Protein AF-A0A223E734-F1 (afdb_monomer)

Nearest PDB structures (foldseek):
  8ji2-assembly1_B  TM=2.714E-01  e=5.093E-01  Aetokthonos hydrillicola Thurmond2011
  7avo-assembly1_A  TM=2.644E-01  e=1.056E+00  Candidatus Actinomarina minuta
  3l39-assembly1_A  TM=2.113E-01  e=4.143E+00  Bacteroides thetaiotaomicron VPI-5482
  5cwp-assembly1_A  TM=2.329E-01  e=7.158E+00  synthetic construct

Organism: NCBI:txid33936

Radius of gyration: 20.5 Å; Cα contacts (8 Å, |Δi|>4): 208; chains: 1; bounding box: 62×26×68 Å

Secondary structure (DSSP, 8-state):
------HHHHHHHHHHHHHHHHHHHHHHHHHHHS-HHHHHHHHHHHHHHHHHHHHHHHHHHHHHTTGGGGHHHHHHHHHHHHHHHHHHHHHHHHT-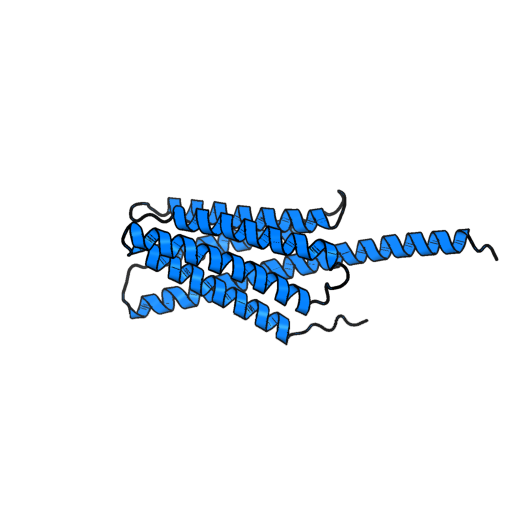-TT--THHHHHHHHHHHHHHHHHHHHHHHTT-SS----HHHHHHHHHHHHHHHHHHHHHHH----HHHHHHHHHHHHHHHHHHHHHHHHHHHHHHHHHHHHHHHHHHHHHHHHHHHH---

InterPro domains:
  IPR005330 MHYT domain [PF03707] (51-95)
  IPR005330 MHYT domain [PS50924] (5-194)

Solvent-accessible surface area (backbone atoms only — not comparable to full-atom values): 11303 Å² total; per-residue (Å²): 129,82,79,76,68,34,62,70,35,41,52,49,17,42,51,36,29,24,52,26,30,35,50,45,51,49,33,54,54,50,40,64,74,46,53,81,72,55,24,53,52,35,40,53,54,34,14,54,47,39,9,53,24,53,31,51,21,52,54,37,34,45,66,15,66,67,60,62,91,54,56,78,66,47,56,60,48,45,52,50,43,22,54,46,35,27,54,31,40,39,52,41,47,68,63,61,57,90,83,71,62,72,67,49,50,54,50,35,27,51,48,43,30,51,42,53,42,52,51,52,52,52,56,57,54,73,73,49,82,94,77,76,86,58,57,69,53,55,50,44,40,53,51,42,26,54,51,52,30,50,46,54,50,58,59,70,70,62,87,62,62,77,79,48,47,56,55,65,33,52,56,51,9,48,54,48,7,51,42,55,43,53,40,50,53,52,43,50,54,52,49,49,55,53,50,52,51,52,51,53,52,53,51,51,53,52,51,54,51,51,56,69,74,54,74,126

Sequence (216 aa):
MEALFNWELVISSVVMAIIASFFSVHMIQNIQVSTEKDKWLYIMFGTIWVGLGIWTMQFIGMLGDDLYLIATYYTVYTLLSFLLGIIASFAAFSMKDKQKKVSNAAAISIVVGLSIFVIYYISIKSLKGNEYDGFYSVLSNLIAFVLAGAVIAFFHHNKRSQKLQMKAIIIPSIVLGLCIFIVQYTVMNEIKKAGLFIYEQIYSISTLLANQLLPL

Foldseek 3Di:
DPQQQQVVLLVVLLVLLLVLLLLLLVLLVCLQVDDPVVNVVSLQVNLLSNLVSQLSSLVSNCVRRPVCPVVPLVVVLSVVLSVLSSVLSSVLSVLRDNDDDLVSLLVNLVSNLVSVQVSLVVLLVSLDPDDDPCPQLNVLSVVLSVLSSVLSVVLVVDDDDPVVVVVNSNVSSSSNSVSSSVSSVSSVVSSVVSNVVVVVVVVVVVVVVVCVVDDD

Structure (mmCIF, N/CA/C/O backbone):
data_AF-A0A223E734-F1
#
_entry.id   AF-A0A223E734-F1
#
loop_
_atom_site.group_PDB
_atom_site.id
_atom_site.type_symbol
_atom_site.label_atom_id
_atom_site.label_alt_id
_atom_site.label_comp_id
_atom_site.label_asym_id
_atom_site.label_entity_id
_atom_site.label_seq_id
_atom_site.pdbx_PDB_ins_code
_atom_site.Cartn_x
_atom_site.Cartn_y
_atom_site.Cartn_z
_atom_site.occupancy
_atom_site.B_iso_or_equiv
_atom_site.auth_seq_id
_atom_site.auth_comp_id
_atom_site.auth_asym_id
_atom_site.auth_atom_id
_atom_site.pdbx_PDB_model_num
ATOM 1 N N . MET A 1 1 ? 8.198 -2.904 -31.363 1.00 37.22 1 MET A N 1
ATOM 2 C CA . MET A 1 1 ? 7.507 -3.983 -30.631 1.00 37.22 1 MET A CA 1
ATOM 3 C C . MET A 1 1 ? 6.473 -3.302 -29.763 1.00 37.22 1 MET A C 1
ATOM 5 O O . MET A 1 1 ? 6.861 -2.514 -28.909 1.00 37.22 1 MET A O 1
ATOM 9 N N . GLU A 1 2 ? 5.190 -3.475 -30.065 1.00 36.66 2 GLU A N 1
ATOM 10 C CA . GLU A 1 2 ? 4.118 -2.990 -29.192 1.00 36.66 2 GLU A CA 1
ATOM 11 C C . GLU A 1 2 ? 4.257 -3.725 -27.856 1.00 36.66 2 GLU A C 1
ATOM 13 O O . GLU A 1 2 ? 4.294 -4.953 -27.841 1.00 36.66 2 GLU A O 1
ATOM 18 N N . ALA A 1 3 ? 4.427 -2.997 -26.751 1.00 51.78 3 ALA A N 1
ATOM 19 C CA . ALA A 1 3 ? 4.305 -3.597 -25.429 1.00 51.78 3 ALA A CA 1
ATOM 20 C C . ALA A 1 3 ? 2.861 -4.102 -25.320 1.00 51.78 3 ALA A C 1
ATOM 22 O O . ALA A 1 3 ? 1.934 -3.287 -25.329 1.00 51.78 3 ALA A O 1
ATOM 23 N N . LEU A 1 4 ? 2.660 -5.421 -25.317 1.00 55.69 4 LEU A N 1
ATOM 24 C CA . LEU A 1 4 ? 1.330 -6.021 -25.307 1.00 55.69 4 LEU A CA 1
ATOM 25 C C . LEU A 1 4 ? 0.785 -5.912 -23.886 1.00 55.69 4 LEU A C 1
ATOM 27 O O . LEU A 1 4 ? 0.908 -6.817 -23.072 1.00 55.69 4 LEU A O 1
ATOM 31 N N . PHE A 1 5 ? 0.202 -4.753 -23.589 1.00 66.62 5 PHE A N 1
ATOM 32 C CA . PHE A 1 5 ? -0.416 -4.452 -22.308 1.00 66.62 5 PHE A CA 1
ATOM 33 C C . PHE A 1 5 ? -1.465 -5.518 -21.975 1.00 66.62 5 PHE A C 1
ATOM 35 O O . PHE A 1 5 ? -2.517 -5.597 -22.619 1.00 66.62 5 PHE A O 1
ATOM 42 N N . ASN A 1 6 ? -1.179 -6.360 -20.982 1.00 81.50 6 ASN A N 1
ATOM 43 C CA . ASN A 1 6 ? -2.082 -7.440 -20.619 1.00 81.50 6 ASN A CA 1
ATOM 44 C C . ASN A 1 6 ? -3.103 -6.929 -19.598 1.00 81.50 6 ASN A C 1
ATOM 46 O O . ASN A 1 6 ? -2.889 -6.966 -18.382 1.00 81.50 6 ASN A O 1
ATOM 50 N N . TRP A 1 7 ? -4.234 -6.446 -20.115 1.00 82.19 7 TRP A N 1
ATOM 51 C CA . TRP A 1 7 ? -5.330 -5.906 -19.310 1.00 82.19 7 TRP A CA 1
ATOM 52 C C . TRP A 1 7 ? -5.842 -6.884 -18.245 1.00 82.19 7 TRP A C 1
ATOM 54 O O . TRP A 1 7 ? -6.254 -6.437 -17.176 1.00 82.19 7 TRP A O 1
ATOM 64 N N . GLU A 1 8 ? -5.774 -8.198 -18.476 1.00 87.56 8 GLU A N 1
ATOM 65 C CA . GLU A 1 8 ? -6.216 -9.205 -17.503 1.00 87.56 8 GLU A CA 1
ATOM 66 C C . GLU A 1 8 ? -5.347 -9.191 -16.238 1.00 87.56 8 GLU A C 1
ATOM 68 O O . GLU A 1 8 ? -5.861 -9.224 -15.114 1.00 87.56 8 GLU A O 1
ATOM 73 N N . LEU A 1 9 ? -4.028 -9.067 -16.404 1.00 85.62 9 LEU A N 1
ATOM 74 C CA . LEU A 1 9 ? -3.081 -8.974 -15.291 1.00 85.62 9 LEU A CA 1
ATOM 75 C C . LEU A 1 9 ? -3.212 -7.636 -14.558 1.00 85.62 9 LEU A C 1
ATOM 77 O O . LEU A 1 9 ? -3.203 -7.595 -13.327 1.00 85.62 9 LEU A O 1
ATOM 81 N N . VAL A 1 10 ? -3.419 -6.545 -15.294 1.00 86.19 10 VAL A N 1
ATOM 82 C CA . VAL A 1 10 ? -3.615 -5.213 -14.705 1.00 86.19 10 VAL A CA 1
ATOM 83 C C . VAL A 1 10 ? -4.882 -5.171 -13.853 1.00 86.19 10 VAL A C 1
ATOM 85 O O . VAL A 1 10 ? -4.839 -4.733 -12.702 1.00 86.19 10 VAL A O 1
ATOM 88 N N . ILE A 1 11 ? -5.997 -5.699 -14.363 1.00 88.75 11 ILE A N 1
ATOM 89 C CA . ILE A 1 11 ? -7.249 -5.802 -13.603 1.00 88.75 11 ILE A CA 1
ATOM 90 C C . ILE A 1 11 ? -7.053 -6.699 -12.374 1.00 88.75 11 ILE A C 1
ATOM 92 O O . ILE A 1 11 ? -7.493 -6.344 -11.280 1.00 88.75 11 ILE A O 1
ATOM 96 N N . SER A 1 12 ? -6.337 -7.816 -12.515 1.00 88.31 12 SER A N 1
ATOM 97 C CA . SER A 1 12 ? -6.026 -8.710 -11.392 1.00 88.31 12 SER A CA 1
ATOM 98 C C . SER A 1 12 ? -5.217 -8.003 -10.297 1.00 88.31 12 SER A C 1
ATOM 100 O O . SER A 1 12 ? -5.515 -8.156 -9.112 1.00 88.31 12 SER A O 1
ATOM 102 N N . SER A 1 13 ? -4.248 -7.162 -10.670 1.00 88.75 13 SER A N 1
ATOM 103 C CA . SER A 1 13 ? -3.478 -6.332 -9.733 1.00 88.75 13 SER A CA 1
ATOM 104 C C . SER A 1 13 ? -4.376 -5.345 -8.970 1.00 88.75 13 SER A C 1
ATOM 106 O O . SER A 1 13 ? -4.296 -5.263 -7.742 1.00 88.75 13 SER A O 1
ATOM 108 N N . VAL A 1 14 ? -5.305 -4.668 -9.660 1.00 89.75 14 VAL A N 1
ATOM 109 C CA . VAL A 1 14 ? -6.295 -3.772 -9.027 1.00 89.75 14 VAL A CA 1
ATOM 110 C C . VAL A 1 14 ? -7.164 -4.531 -8.025 1.00 89.75 14 VAL A C 1
ATOM 112 O O . VAL A 1 14 ? -7.356 -4.079 -6.895 1.00 89.75 14 VAL A O 1
ATOM 115 N N . VAL A 1 15 ? -7.672 -5.703 -8.413 1.00 92.19 15 VAL A N 1
ATOM 116 C CA . VAL A 1 15 ? -8.502 -6.543 -7.541 1.00 92.19 15 VAL A CA 1
ATOM 117 C C . VAL A 1 15 ? -7.726 -6.945 -6.286 1.00 92.19 15 VAL A C 1
ATOM 119 O O . VAL A 1 15 ? -8.245 -6.807 -5.177 1.00 92.19 15 VAL A O 1
ATOM 122 N N . MET A 1 16 ? -6.463 -7.351 -6.429 1.00 91.56 16 MET A N 1
ATOM 123 C CA . MET A 1 16 ? -5.608 -7.686 -5.289 1.00 91.56 16 MET A CA 1
ATOM 124 C C . MET A 1 16 ? -5.353 -6.484 -4.369 1.00 91.56 16 MET A C 1
ATOM 126 O O . MET A 1 16 ? -5.414 -6.641 -3.147 1.00 91.56 16 MET A O 1
ATOM 130 N N . ALA A 1 17 ? -5.152 -5.280 -4.917 1.00 88.88 17 ALA A N 1
ATOM 131 C CA . ALA A 1 17 ? -5.008 -4.056 -4.122 1.00 88.88 17 ALA A CA 1
ATOM 132 C C . ALA A 1 17 ? -6.267 -3.756 -3.290 1.00 88.88 17 ALA A C 1
ATOM 134 O O . ALA A 1 17 ? -6.178 -3.389 -2.112 1.00 88.88 17 ALA A O 1
ATOM 135 N N . ILE A 1 18 ? -7.450 -3.938 -3.884 1.00 90.25 18 ILE A N 1
ATOM 136 C CA . ILE A 1 18 ? -8.737 -3.740 -3.205 1.00 90.25 18 ILE A CA 1
ATOM 137 C C . ILE A 1 18 ? -8.934 -4.794 -2.111 1.00 90.25 18 ILE A C 1
ATOM 139 O O . ILE A 1 18 ? -9.322 -4.439 -0.998 1.00 90.25 18 ILE A O 1
ATOM 143 N N . ILE A 1 19 ? -8.620 -6.067 -2.378 1.00 91.00 19 ILE A N 1
ATOM 144 C CA . ILE A 1 19 ? -8.709 -7.149 -1.384 1.00 91.00 19 ILE A CA 1
ATOM 145 C C . ILE A 1 19 ? -7.768 -6.871 -0.206 1.00 91.00 19 ILE A C 1
ATOM 147 O O . ILE A 1 19 ? -8.193 -6.918 0.949 1.00 91.00 19 ILE A O 1
ATOM 151 N N . ALA A 1 20 ? -6.509 -6.518 -0.465 1.00 88.62 20 ALA A N 1
ATOM 152 C CA . ALA A 1 20 ? -5.549 -6.178 0.586 1.00 88.62 20 ALA A CA 1
ATOM 153 C C . ALA A 1 20 ? -6.041 -4.996 1.442 1.00 88.62 20 ALA A C 1
ATOM 155 O O . ALA A 1 20 ? -5.996 -5.040 2.676 1.00 88.62 20 ALA A O 1
ATOM 156 N N . SER A 1 21 ? -6.594 -3.969 0.791 1.00 86.69 21 SER A N 1
ATOM 157 C CA . SER A 1 21 ? -7.177 -2.799 1.454 1.00 86.69 21 SER A CA 1
ATOM 158 C C . SER A 1 21 ? -8.437 -3.144 2.253 1.00 86.69 21 SER A C 1
ATOM 160 O O . SER A 1 21 ? -8.678 -2.563 3.311 1.00 86.69 21 SER A O 1
ATOM 162 N N . PHE A 1 22 ? -9.245 -4.097 1.783 1.00 88.00 22 PHE A N 1
ATOM 163 C CA . PHE A 1 22 ? -10.420 -4.617 2.489 1.00 88.00 22 PHE A CA 1
ATOM 164 C C . PHE A 1 22 ? -10.030 -5.273 3.801 1.00 88.00 22 PHE A C 1
ATOM 166 O O . PHE A 1 22 ? -10.515 -4.879 4.863 1.00 88.00 22 PHE A O 1
ATOM 173 N N . PHE A 1 23 ? -9.088 -6.210 3.743 1.00 86.56 23 PHE A N 1
ATOM 174 C CA . PHE A 1 23 ? -8.599 -6.880 4.936 1.00 86.56 23 PHE A CA 1
ATOM 175 C C . PHE A 1 23 ? -7.923 -5.909 5.904 1.00 86.56 23 PHE A C 1
ATOM 177 O O . PHE A 1 23 ? -8.190 -5.984 7.097 1.00 86.56 23 PHE A O 1
ATOM 184 N N . SER A 1 24 ? -7.135 -4.944 5.420 1.00 83.31 24 SER A N 1
ATOM 185 C CA . SER A 1 24 ? -6.515 -3.926 6.281 1.00 83.31 24 SER A CA 1
ATOM 186 C C . SER A 1 24 ? -7.551 -3.137 7.091 1.00 83.31 24 SER A C 1
ATOM 188 O O . SER A 1 24 ? -7.463 -3.046 8.320 1.00 83.31 24 SER A O 1
ATOM 190 N N . VAL A 1 25 ? -8.590 -2.620 6.423 1.00 79.06 25 VAL A N 1
ATOM 191 C CA . VAL A 1 25 ? -9.668 -1.864 7.079 1.00 79.06 25 VAL A CA 1
ATOM 192 C C . VAL A 1 25 ? -10.476 -2.759 8.023 1.00 79.06 25 VAL A C 1
ATOM 194 O O . VAL A 1 25 ? -10.819 -2.331 9.126 1.00 79.06 25 VAL A O 1
ATOM 197 N N . HIS A 1 26 ? -10.734 -4.009 7.635 1.00 83.62 26 HIS A N 1
ATOM 198 C CA . HIS A 1 26 ? -11.440 -4.977 8.471 1.00 83.62 26 HIS A CA 1
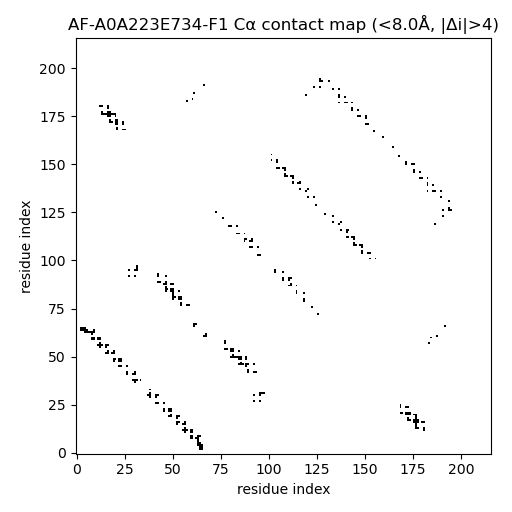ATOM 199 C C . HIS A 1 26 ? -10.658 -5.325 9.752 1.00 83.62 26 HIS A C 1
ATOM 201 O O . HIS A 1 26 ? -11.207 -5.259 10.853 1.00 83.62 26 HIS A O 1
ATOM 207 N N . MET A 1 27 ? -9.355 -5.606 9.643 1.00 83.12 27 MET A N 1
ATOM 208 C CA . MET A 1 27 ? -8.483 -5.903 10.789 1.00 83.12 27 MET A CA 1
ATOM 209 C C . MET A 1 27 ? -8.401 -4.718 11.747 1.00 83.12 27 MET A C 1
ATOM 211 O O . MET A 1 27 ? -8.525 -4.882 12.957 1.00 83.12 27 MET A O 1
ATOM 215 N N . ILE A 1 28 ? -8.297 -3.504 11.206 1.00 77.81 28 ILE A N 1
ATOM 216 C CA . ILE A 1 28 ? -8.340 -2.256 11.971 1.00 77.81 28 ILE A CA 1
ATOM 217 C C . ILE A 1 28 ? -9.590 -2.146 12.852 1.00 77.81 28 ILE A C 1
ATOM 219 O O . ILE A 1 28 ? -9.487 -1.693 13.993 1.00 77.81 28 ILE A O 1
ATOM 223 N N . GLN A 1 29 ? -10.765 -2.503 12.328 1.00 76.38 29 GLN A N 1
ATOM 224 C CA . GLN A 1 29 ? -12.014 -2.425 13.085 1.00 76.38 29 GLN A CA 1
ATOM 225 C C . GLN A 1 29 ? -12.046 -3.480 14.190 1.00 76.38 29 GLN A C 1
ATOM 227 O O . GLN A 1 29 ? -12.400 -3.164 15.326 1.00 76.38 29 GLN A O 1
ATOM 232 N N . ASN A 1 30 ? -11.591 -4.699 13.891 1.00 79.25 30 ASN A N 1
ATOM 233 C CA . ASN A 1 30 ? -11.514 -5.778 14.873 1.00 79.25 30 ASN A CA 1
ATOM 234 C C . ASN A 1 30 ? -10.523 -5.455 16.004 1.00 79.25 30 ASN A C 1
ATOM 236 O O . ASN A 1 30 ? -10.853 -5.656 17.171 1.00 79.25 30 ASN A O 1
ATOM 240 N N . ILE A 1 31 ? -9.368 -4.849 15.702 1.00 78.56 31 ILE A N 1
ATOM 241 C CA . ILE A 1 31 ? -8.386 -4.372 16.698 1.00 78.56 31 ILE A CA 1
ATOM 242 C C . ILE A 1 31 ? -9.029 -3.407 17.708 1.00 78.56 31 ILE A C 1
ATOM 244 O O . ILE A 1 31 ? -8.711 -3.450 18.896 1.00 78.56 31 ILE A O 1
ATOM 248 N N . GLN A 1 32 ? -9.959 -2.551 17.269 1.00 73.94 32 GLN A N 1
ATOM 249 C CA . GLN A 1 32 ? -10.601 -1.552 18.132 1.00 73.94 32 GLN A CA 1
ATOM 250 C C . GLN A 1 32 ? -11.620 -2.142 19.114 1.00 73.94 32 GLN A C 1
ATOM 252 O O . GLN A 1 32 ? -11.841 -1.553 20.173 1.00 73.94 32 GLN A O 1
ATOM 257 N N . VAL A 1 33 ? -12.245 -3.274 18.784 1.00 76.31 33 VAL A N 1
ATOM 258 C CA . VAL A 1 33 ? -13.306 -3.893 19.603 1.00 76.31 33 VAL A CA 1
ATOM 259 C C . VAL A 1 33 ? -12.837 -5.121 20.389 1.00 76.31 33 VAL A C 1
ATOM 261 O O . VAL A 1 33 ? -13.529 -5.554 21.305 1.00 76.31 33 VAL A O 1
ATOM 264 N N . SER A 1 34 ? -11.648 -5.642 20.087 1.00 78.88 34 SER A N 1
ATOM 265 C CA . SER A 1 34 ? -11.115 -6.888 20.655 1.00 78.88 34 SER A CA 1
ATOM 266 C C . SER A 1 34 ? -10.509 -6.747 22.055 1.00 78.88 34 SER A C 1
ATOM 268 O O . SER A 1 34 ? -10.220 -5.640 22.526 1.00 78.88 34 SER A O 1
ATOM 270 N N . THR A 1 35 ? -10.322 -7.881 22.736 1.00 81.56 35 THR A N 1
ATOM 271 C CA . THR A 1 35 ? -9.539 -7.975 23.981 1.00 81.56 35 THR A CA 1
ATOM 272 C C . THR A 1 35 ? -8.036 -7.859 23.690 1.00 81.56 35 THR A C 1
ATOM 274 O O . THR A 1 35 ? -7.621 -8.040 22.549 1.00 81.56 35 THR A O 1
ATOM 277 N N . GLU A 1 36 ? -7.199 -7.577 24.696 1.00 77.25 36 GLU A N 1
ATOM 278 C CA . GLU A 1 36 ? -5.742 -7.421 24.498 1.00 77.25 36 GLU A CA 1
ATOM 279 C C . GLU A 1 36 ? -5.070 -8.662 23.881 1.00 77.25 36 GLU A C 1
ATOM 281 O O . GLU A 1 36 ? -4.148 -8.529 23.080 1.00 77.25 36 GLU A O 1
ATOM 286 N N . LYS A 1 37 ? -5.547 -9.874 24.202 1.00 80.06 37 LYS A N 1
ATOM 287 C CA . LYS A 1 37 ? -5.009 -11.120 23.627 1.00 80.06 37 LYS A CA 1
ATOM 288 C C . LYS A 1 37 ? -5.399 -11.280 22.158 1.00 80.06 37 LYS A C 1
ATOM 290 O O . LYS A 1 37 ? -4.544 -11.553 21.321 1.00 80.06 37 LYS A O 1
ATOM 295 N N . ASP A 1 38 ? -6.668 -11.044 21.838 1.00 83.31 38 ASP A N 1
ATOM 296 C CA . ASP A 1 38 ? -7.172 -11.162 20.465 1.00 83.31 38 ASP A CA 1
ATOM 297 C C . ASP A 1 38 ? -6.614 -10.049 19.565 1.00 83.31 38 ASP A C 1
ATOM 299 O O . ASP A 1 38 ? -6.362 -10.261 18.381 1.00 83.31 38 ASP A O 1
ATOM 303 N N . LYS A 1 39 ? -6.348 -8.866 20.136 1.00 82.38 39 LYS A N 1
ATOM 304 C CA . LYS A 1 39 ? -5.731 -7.725 19.449 1.00 82.38 39 LYS A CA 1
ATOM 305 C C . LYS A 1 39 ? -4.401 -8.111 18.805 1.00 82.38 39 LYS A C 1
ATOM 307 O O . LYS A 1 39 ? -4.178 -7.777 17.643 1.00 82.38 39 LYS A O 1
ATOM 312 N N . TRP A 1 40 ? -3.549 -8.846 19.519 1.00 85.56 40 TRP A N 1
ATOM 313 C CA . TRP A 1 40 ? -2.271 -9.317 18.981 1.00 85.56 40 TRP A CA 1
ATOM 314 C C . TRP A 1 40 ? -2.444 -10.261 17.792 1.00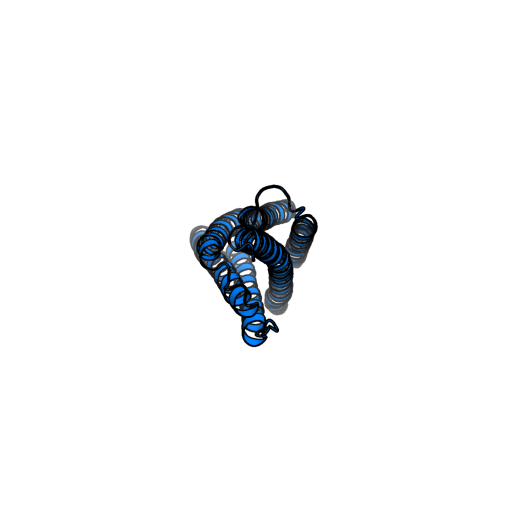 85.56 40 TRP A C 1
ATOM 316 O O . TRP A 1 40 ? -1.721 -10.121 16.807 1.00 85.56 40 TRP A O 1
ATOM 326 N N . LEU A 1 41 ? -3.439 -11.153 17.828 1.00 88.38 41 LEU A N 1
ATOM 327 C CA . LEU A 1 41 ? -3.749 -12.026 16.693 1.00 88.38 41 LEU A CA 1
ATOM 328 C C . LEU A 1 41 ? -4.158 -11.205 15.465 1.00 88.38 41 LEU A C 1
ATOM 330 O O . LEU A 1 41 ? -3.601 -11.405 14.387 1.00 88.38 41 LEU A O 1
ATOM 334 N N . TYR A 1 42 ? -5.059 -10.231 15.621 1.00 85.81 42 TYR A N 1
ATOM 335 C CA . TYR A 1 42 ? -5.467 -9.364 14.511 1.00 85.81 42 TYR A CA 1
ATOM 336 C C . TYR A 1 42 ? -4.318 -8.513 13.959 1.00 85.81 42 TYR A C 1
ATOM 338 O O . TYR A 1 42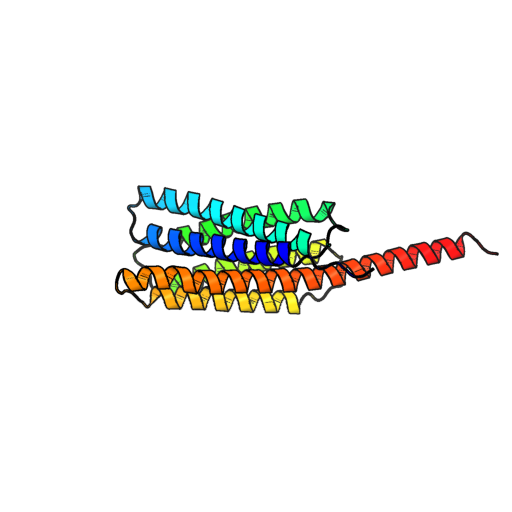 ? -4.228 -8.332 12.745 1.00 85.81 42 TYR A O 1
ATOM 346 N N . ILE A 1 43 ? -3.418 -8.022 14.819 1.00 86.69 43 ILE A N 1
ATOM 347 C CA . ILE A 1 43 ? -2.218 -7.294 14.385 1.00 86.69 43 ILE A CA 1
ATOM 348 C C . ILE A 1 43 ? -1.314 -8.220 13.567 1.00 86.69 43 ILE A C 1
ATOM 350 O O . ILE A 1 43 ? -0.922 -7.849 12.463 1.00 86.69 43 ILE A O 1
ATOM 354 N N . MET A 1 44 ? -1.008 -9.423 14.060 1.00 89.88 44 MET A N 1
ATOM 355 C CA . MET A 1 44 ? -0.124 -10.364 13.363 1.00 89.88 44 MET A CA 1
ATOM 356 C C . MET A 1 44 ? -0.705 -10.801 12.016 1.00 89.88 44 MET A C 1
ATOM 358 O O . MET A 1 44 ? -0.047 -10.648 10.986 1.00 89.88 44 MET A O 1
ATOM 362 N N . PHE A 1 45 ? -1.951 -11.281 12.000 1.00 89.81 45 PHE A N 1
ATOM 363 C CA . PHE A 1 45 ? -2.607 -11.721 10.769 1.00 89.81 45 PHE A CA 1
ATOM 364 C C . PHE A 1 45 ? -2.806 -10.574 9.784 1.00 89.81 45 PHE A C 1
ATOM 366 O O . PHE A 1 45 ? -2.516 -10.732 8.599 1.00 89.81 45 PHE A O 1
ATOM 373 N N . GLY A 1 46 ? -3.242 -9.407 10.262 1.00 87.38 46 GLY A N 1
ATOM 374 C CA . GLY A 1 46 ? -3.412 -8.236 9.412 1.00 87.38 46 GLY A CA 1
ATOM 375 C C . GLY A 1 46 ? -2.100 -7.799 8.774 1.00 87.38 46 GLY A C 1
ATOM 376 O O . GLY A 1 46 ? -2.073 -7.493 7.586 1.00 87.38 46 GLY A O 1
ATOM 377 N N . THR A 1 47 ? -1.009 -7.794 9.542 1.00 88.94 47 THR A N 1
ATOM 378 C CA . THR A 1 47 ? 0.319 -7.391 9.058 1.00 88.94 47 THR A CA 1
ATOM 379 C C . THR A 1 47 ? 0.798 -8.314 7.939 1.00 88.94 47 THR A C 1
ATOM 381 O O . THR A 1 47 ? 1.198 -7.851 6.870 1.00 88.94 47 THR A O 1
ATOM 384 N N . ILE A 1 48 ? 0.713 -9.629 8.162 1.00 89.75 48 ILE A N 1
ATOM 385 C CA . ILE A 1 48 ? 1.107 -10.637 7.170 1.00 89.75 48 ILE A CA 1
ATOM 386 C C . ILE A 1 48 ? 0.246 -10.503 5.912 1.00 89.75 48 ILE A C 1
ATOM 388 O O . ILE A 1 48 ? 0.772 -10.510 4.800 1.00 89.75 48 ILE A O 1
ATOM 392 N N . TRP A 1 49 ? -1.066 -10.328 6.080 1.00 89.94 49 TRP A N 1
ATOM 393 C CA . TRP A 1 49 ? -1.993 -10.196 4.962 1.00 89.94 49 TRP A CA 1
ATOM 394 C C . TRP A 1 49 ? -1.719 -8.954 4.113 1.00 89.94 49 TRP A C 1
ATOM 396 O O . TRP A 1 49 ? -1.695 -9.034 2.887 1.00 89.94 49 TRP A O 1
ATOM 406 N N . VAL A 1 50 ? -1.484 -7.804 4.750 1.00 85.12 50 VAL A N 1
ATOM 407 C CA . VAL A 1 50 ? -1.145 -6.565 4.039 1.00 85.12 50 VAL A CA 1
ATOM 408 C C . VAL A 1 50 ? 0.185 -6.710 3.307 1.00 85.12 50 VAL A C 1
ATOM 410 O O . VAL A 1 50 ? 0.262 -6.332 2.140 1.00 85.12 50 VAL A O 1
ATOM 413 N N . GLY A 1 51 ? 1.198 -7.310 3.940 1.00 86.06 51 GLY A N 1
ATOM 414 C CA . GLY A 1 51 ? 2.474 -7.613 3.290 1.00 86.06 51 GLY A CA 1
ATOM 415 C C . GLY A 1 51 ? 2.291 -8.467 2.034 1.00 86.06 51 GLY A C 1
ATOM 416 O O . GLY A 1 51 ? 2.712 -8.067 0.949 1.00 86.06 51 GLY A O 1
ATOM 417 N N . LEU A 1 52 ? 1.605 -9.610 2.158 1.00 89.19 52 LEU A N 1
ATOM 418 C CA . LEU A 1 52 ? 1.325 -10.513 1.035 1.00 89.19 52 LEU A CA 1
ATOM 419 C C . LEU A 1 52 ? 0.510 -9.831 -0.068 1.00 89.19 52 LEU A C 1
ATOM 421 O O . LEU A 1 52 ? 0.780 -10.039 -1.250 1.00 89.19 52 LEU A O 1
ATOM 425 N N . GLY A 1 53 ? -0.462 -9.000 0.308 1.00 87.94 53 GLY A N 1
ATOM 426 C CA . GLY A 1 53 ? -1.283 -8.234 -0.621 1.00 87.94 53 GLY A CA 1
ATOM 427 C C . GLY A 1 53 ? -0.467 -7.238 -1.444 1.00 87.94 53 GLY A C 1
ATOM 428 O O . GLY A 1 53 ? -0.580 -7.237 -2.668 1.00 87.94 53 GLY A O 1
ATOM 429 N N . ILE A 1 54 ? 0.393 -6.447 -0.789 1.00 81.94 54 ILE A N 1
ATOM 430 C CA . ILE A 1 54 ? 1.306 -5.506 -1.460 1.00 81.94 54 ILE A CA 1
ATOM 431 C C . ILE A 1 54 ? 2.230 -6.266 -2.412 1.00 81.94 54 ILE A C 1
ATOM 433 O O . ILE A 1 54 ? 2.344 -5.902 -3.578 1.00 81.94 54 ILE A O 1
ATOM 437 N N . TRP A 1 55 ? 2.848 -7.349 -1.939 1.00 86.25 55 TRP A N 1
ATOM 438 C CA . TRP A 1 55 ? 3.774 -8.141 -2.744 1.00 86.25 55 TRP A CA 1
ATOM 439 C C . TRP A 1 55 ? 3.110 -8.745 -3.986 1.00 86.25 55 TRP A C 1
ATOM 441 O O . TRP A 1 55 ? 3.606 -8.582 -5.099 1.00 86.25 55 TRP A O 1
ATOM 451 N N . THR A 1 56 ? 1.953 -9.386 -3.808 1.00 86.62 56 THR A N 1
ATOM 452 C CA . THR A 1 56 ? 1.214 -10.031 -4.903 1.00 86.62 56 THR A CA 1
ATOM 453 C C . THR A 1 56 ? 0.749 -9.005 -5.931 1.00 86.62 56 THR A C 1
ATOM 455 O O . THR A 1 56 ? 0.896 -9.213 -7.133 1.00 86.62 56 THR A O 1
ATOM 458 N N . MET A 1 57 ? 0.222 -7.869 -5.470 1.00 87.19 57 MET A N 1
ATOM 459 C CA . MET A 1 57 ? -0.214 -6.778 -6.336 1.00 87.19 57 MET A CA 1
ATOM 460 C C . MET A 1 57 ? 0.947 -6.197 -7.162 1.00 87.19 57 MET A C 1
ATOM 462 O O . MET A 1 57 ? 0.796 -5.995 -8.373 1.00 87.19 57 MET A O 1
ATOM 466 N N . GLN A 1 58 ? 2.106 -5.988 -6.528 1.00 80.25 58 GLN A N 1
ATOM 467 C CA . GLN A 1 58 ? 3.320 -5.523 -7.197 1.00 80.25 58 GLN A CA 1
ATOM 468 C C . GLN A 1 58 ? 3.790 -6.506 -8.265 1.00 80.25 58 GLN A C 1
ATOM 470 O O . GLN A 1 58 ? 4.018 -6.112 -9.407 1.00 80.25 58 GLN A O 1
ATOM 475 N N . PHE A 1 59 ? 3.862 -7.787 -7.912 1.00 81.06 59 PHE A N 1
ATOM 476 C CA . PHE A 1 59 ? 4.317 -8.840 -8.811 1.00 81.06 59 PHE A CA 1
ATOM 477 C C . PHE A 1 59 ? 3.393 -9.013 -10.025 1.00 81.06 59 PHE A C 1
ATOM 479 O O . PHE A 1 59 ? 3.857 -8.996 -11.162 1.00 81.06 59 PHE A O 1
ATOM 486 N N . ILE A 1 60 ? 2.077 -9.106 -9.807 1.00 84.44 60 ILE A N 1
ATOM 487 C CA . ILE A 1 60 ? 1.097 -9.243 -10.896 1.00 84.44 60 ILE A CA 1
ATOM 488 C C . ILE A 1 60 ? 1.085 -7.995 -11.784 1.00 84.44 60 ILE A C 1
ATOM 490 O O . ILE A 1 60 ? 1.045 -8.116 -13.006 1.00 84.44 60 ILE A O 1
ATOM 494 N N . GLY A 1 61 ? 1.143 -6.799 -11.189 1.00 78.25 61 GLY A N 1
ATOM 495 C CA . GLY A 1 61 ? 1.165 -5.557 -11.962 1.00 78.25 61 GLY A CA 1
ATOM 496 C C . GLY A 1 61 ? 2.384 -5.496 -12.877 1.00 78.25 61 GLY A C 1
ATOM 497 O O . GLY A 1 61 ? 2.242 -5.230 -14.064 1.00 78.25 61 GLY A O 1
ATOM 498 N N . MET A 1 62 ? 3.561 -5.849 -12.355 1.00 76.44 62 MET A N 1
ATOM 499 C CA . MET A 1 62 ? 4.797 -5.951 -13.131 1.00 76.44 62 MET A CA 1
ATOM 500 C C . MET A 1 62 ? 4.714 -6.909 -14.320 1.00 76.44 62 MET A C 1
ATOM 502 O O . MET A 1 62 ? 5.228 -6.583 -15.390 1.00 76.44 62 MET A O 1
ATOM 506 N N . LEU A 1 63 ? 4.066 -8.064 -14.144 1.00 77.62 63 LEU A N 1
ATOM 507 C CA . LEU A 1 63 ? 3.842 -9.017 -15.233 1.00 77.62 63 LEU A CA 1
ATOM 508 C C . LEU A 1 63 ? 2.920 -8.450 -16.322 1.00 77.62 63 LEU A C 1
ATOM 510 O O . LEU A 1 63 ? 3.091 -8.789 -17.485 1.00 77.62 63 LEU A O 1
ATOM 514 N N . GLY A 1 64 ? 1.963 -7.589 -15.966 1.00 74.00 64 GLY A N 1
ATOM 515 C CA . GLY A 1 64 ? 1.020 -6.996 -16.920 1.00 74.00 64 GLY A CA 1
ATOM 516 C C . GLY A 1 64 ? 1.613 -5.935 -17.851 1.00 74.00 64 GLY A C 1
ATOM 517 O O . GLY A 1 64 ? 1.018 -5.644 -18.886 1.00 74.00 64 GLY A O 1
ATOM 518 N N . ASP A 1 65 ? 2.768 -5.367 -17.497 1.00 67.06 65 ASP A N 1
ATOM 519 C CA . ASP A 1 65 ? 3.364 -4.204 -18.174 1.00 67.06 65 ASP A CA 1
ATOM 520 C C . ASP A 1 65 ? 4.639 -4.546 -18.979 1.00 67.06 65 ASP A C 1
ATOM 522 O O . ASP A 1 65 ? 5.384 -3.652 -19.407 1.00 67.06 65 ASP A O 1
ATOM 526 N N . ASP A 1 66 ? 4.900 -5.850 -19.163 1.00 64.75 66 ASP A N 1
ATOM 527 C CA . ASP A 1 66 ? 6.053 -6.430 -19.871 1.00 64.75 66 ASP A CA 1
ATOM 528 C C . ASP A 1 66 ? 7.419 -5.887 -19.402 1.00 64.75 66 ASP A C 1
ATOM 530 O O . ASP A 1 66 ? 8.412 -5.879 -20.134 1.00 64.75 66 ASP A O 1
ATOM 534 N N . LEU A 1 67 ? 7.529 -5.486 -18.131 1.00 61.41 67 LEU A N 1
ATOM 535 C CA . LEU A 1 67 ? 8.787 -5.057 -17.496 1.00 61.41 67 LEU A CA 1
ATOM 536 C C . LEU A 1 67 ? 9.733 -6.237 -17.173 1.00 61.41 67 LEU A C 1
ATOM 538 O O . LEU A 1 67 ? 10.564 -6.172 -16.266 1.00 61.41 67 LEU A O 1
ATOM 542 N N . TYR A 1 68 ? 9.636 -7.324 -17.941 1.00 51.88 68 TYR A N 1
ATOM 543 C CA . TYR A 1 68 ? 10.377 -8.572 -17.747 1.00 51.88 68 TYR A CA 1
ATOM 544 C C . TYR A 1 68 ? 11.888 -8.419 -17.998 1.00 51.88 68 TYR A C 1
ATOM 546 O O . TYR A 1 68 ? 12.697 -9.149 -17.429 1.00 51.88 68 TYR A O 1
ATOM 554 N N . LEU A 1 69 ? 12.297 -7.428 -18.799 1.00 50.41 69 LEU A N 1
ATOM 555 C CA . LEU A 1 69 ? 13.693 -7.210 -19.212 1.00 50.41 69 LEU A CA 1
ATOM 556 C C . LEU A 1 69 ? 14.661 -6.827 -18.068 1.00 50.41 69 LEU A C 1
ATOM 558 O O . LEU A 1 69 ? 15.861 -6.727 -18.303 1.00 50.41 69 LEU A O 1
ATOM 562 N N . ILE A 1 70 ? 14.179 -6.655 -16.830 1.00 53.69 70 ILE A N 1
ATOM 563 C CA . ILE A 1 70 ? 14.990 -6.294 -15.647 1.00 53.69 70 ILE A CA 1
ATOM 564 C C . ILE A 1 70 ? 14.815 -7.338 -14.504 1.00 53.69 70 ILE A C 1
ATOM 566 O O . ILE A 1 70 ? 15.117 -7.085 -13.337 1.00 53.69 70 ILE A O 1
ATOM 570 N N . ALA A 1 71 ? 14.324 -8.545 -14.817 1.00 46.72 71 ALA A N 1
ATOM 571 C CA . ALA A 1 71 ? 13.809 -9.552 -13.870 1.00 46.72 71 ALA A CA 1
ATOM 572 C C . ALA A 1 71 ? 14.684 -9.888 -12.635 1.00 46.72 71 ALA A C 1
ATOM 574 O O . ALA A 1 71 ? 14.149 -10.171 -11.559 1.00 46.72 71 ALA A O 1
ATOM 575 N N . THR A 1 72 ? 16.014 -9.835 -12.730 1.00 54.25 72 THR A N 1
ATOM 576 C CA . THR A 1 72 ? 16.911 -10.199 -11.617 1.00 54.25 72 THR A CA 1
ATOM 577 C C . THR A 1 72 ? 16.966 -9.148 -10.506 1.00 54.25 72 THR A C 1
ATOM 579 O O . THR A 1 72 ? 17.031 -9.511 -9.333 1.00 54.25 72 THR A O 1
ATOM 582 N N . TYR A 1 73 ? 16.869 -7.855 -10.833 1.00 55.47 73 TYR A N 1
ATOM 583 C CA . TYR A 1 73 ? 16.863 -6.778 -9.828 1.00 55.47 73 TYR A CA 1
ATOM 584 C C . TYR A 1 73 ? 15.509 -6.652 -9.113 1.00 55.47 73 TYR A C 1
ATOM 586 O O . TYR A 1 73 ? 15.437 -6.278 -7.940 1.00 55.47 73 TYR A O 1
ATOM 594 N N . TYR A 1 74 ? 14.424 -7.031 -9.788 1.00 64.94 74 TYR A N 1
ATOM 595 C CA . TYR A 1 74 ? 13.071 -6.863 -9.262 1.00 64.94 74 TYR A CA 1
ATOM 596 C C . TYR A 1 74 ? 12.652 -7.891 -8.216 1.00 64.94 74 TYR A C 1
ATOM 598 O O . TYR A 1 74 ? 11.801 -7.601 -7.376 1.00 64.94 74 TYR A O 1
ATOM 606 N N . THR A 1 75 ? 13.268 -9.072 -8.196 1.00 66.12 75 THR A N 1
ATOM 607 C CA . THR A 1 75 ? 12.946 -10.085 -7.177 1.00 66.12 75 THR A CA 1
ATOM 608 C C . THR A 1 75 ? 13.361 -9.610 -5.779 1.00 66.12 75 THR A C 1
ATOM 610 O O . THR A 1 75 ? 12.577 -9.681 -4.835 1.00 66.12 75 THR A O 1
ATOM 613 N N . VAL A 1 76 ? 14.557 -9.023 -5.650 1.00 68.56 76 VAL A N 1
ATOM 614 C CA . VAL A 1 76 ? 15.028 -8.426 -4.385 1.00 68.56 76 VAL A CA 1
ATOM 615 C C . VAL A 1 76 ? 14.146 -7.242 -3.985 1.00 68.56 76 VAL A C 1
ATOM 617 O O . VAL A 1 76 ? 13.800 -7.083 -2.815 1.00 68.56 76 VAL A O 1
ATOM 620 N N . TYR A 1 77 ? 13.728 -6.440 -4.964 1.00 67.56 77 TYR A N 1
ATOM 621 C CA . TYR A 1 77 ? 12.872 -5.283 -4.735 1.00 67.56 77 TYR A CA 1
ATOM 622 C C . TYR A 1 77 ? 11.467 -5.649 -4.227 1.00 67.56 77 TYR A C 1
ATOM 624 O O . TYR A 1 77 ? 10.965 -5.046 -3.275 1.00 67.56 77 TYR A O 1
ATOM 632 N N . THR A 1 78 ? 10.832 -6.655 -4.828 1.00 73.88 78 THR A N 1
ATOM 633 C CA . THR A 1 78 ? 9.498 -7.113 -4.410 1.00 73.88 78 THR A CA 1
ATOM 634 C C . THR A 1 78 ? 9.539 -7.723 -3.004 1.00 73.88 78 THR A C 1
ATOM 636 O O . THR A 1 78 ? 8.652 -7.453 -2.194 1.00 73.88 78 THR A O 1
ATOM 639 N N . LEU A 1 79 ? 10.611 -8.443 -2.654 1.00 79.25 79 LEU A N 1
ATOM 640 C CA . LEU A 1 79 ? 10.850 -8.941 -1.291 1.00 79.25 79 LEU A CA 1
ATOM 641 C C . LEU A 1 79 ? 11.095 -7.815 -0.272 1.00 79.25 79 LEU A C 1
ATOM 643 O O . LEU A 1 79 ? 10.565 -7.861 0.839 1.00 79.25 79 LEU A O 1
ATOM 647 N N . LEU A 1 80 ? 11.856 -6.779 -0.633 1.00 76.31 80 LEU A N 1
ATOM 648 C CA . LEU A 1 80 ? 12.042 -5.598 0.220 1.00 76.31 80 LEU A CA 1
ATOM 649 C C . LEU A 1 80 ? 10.722 -4.859 0.456 1.00 76.31 80 LEU A C 1
ATOM 651 O O . LEU A 1 80 ? 10.432 -4.461 1.583 1.00 76.31 80 LEU A O 1
ATOM 655 N N . SER A 1 81 ? 9.902 -4.719 -0.583 1.00 75.81 81 SER A N 1
ATOM 656 C CA . SER A 1 81 ? 8.577 -4.099 -0.492 1.00 75.81 81 SER A CA 1
ATOM 657 C C . SER A 1 81 ? 7.627 -4.900 0.397 1.00 75.81 81 SER A C 1
ATOM 659 O O . SER A 1 81 ? 6.887 -4.313 1.186 1.00 75.81 81 SER A O 1
ATOM 661 N N . PHE A 1 82 ? 7.697 -6.233 0.341 1.00 83.06 82 PHE A N 1
ATOM 662 C CA . PHE A 1 82 ? 6.989 -7.127 1.257 1.00 83.06 82 PHE A CA 1
ATOM 663 C C . PHE A 1 82 ? 7.386 -6.877 2.722 1.00 83.06 82 PHE A C 1
ATOM 665 O O . PHE A 1 82 ? 6.524 -6.633 3.568 1.00 83.06 82 PHE A O 1
ATOM 672 N N . LEU A 1 83 ? 8.691 -6.868 3.017 1.00 84.62 83 LEU A N 1
ATOM 673 C CA . LEU A 1 83 ? 9.232 -6.617 4.359 1.00 84.62 83 LEU A CA 1
ATOM 674 C C . LEU A 1 83 ? 8.858 -5.230 4.891 1.00 84.62 83 LEU A C 1
ATOM 676 O O . LEU A 1 83 ? 8.402 -5.098 6.027 1.00 84.62 83 LEU A O 1
ATOM 680 N N . LEU A 1 84 ? 9.009 -4.192 4.069 1.00 79.69 84 LEU A N 1
ATOM 681 C CA . LEU A 1 84 ? 8.645 -2.829 4.446 1.00 79.69 84 LEU A CA 1
ATOM 682 C C . LEU A 1 84 ? 7.130 -2.683 4.630 1.00 79.69 84 LEU A C 1
ATOM 684 O O . LEU A 1 84 ? 6.703 -2.002 5.559 1.00 79.69 84 LEU A O 1
ATOM 688 N N . GLY A 1 85 ? 6.319 -3.374 3.823 1.00 79.44 85 GLY A N 1
ATOM 689 C CA . GLY A 1 85 ? 4.868 -3.452 3.993 1.00 79.44 85 GLY A CA 1
ATOM 690 C C . GLY A 1 85 ? 4.463 -4.092 5.324 1.00 79.44 85 GLY A C 1
ATOM 691 O O . GLY A 1 85 ? 3.581 -3.573 6.012 1.00 79.44 85 GLY A O 1
ATOM 692 N N . ILE A 1 86 ? 5.147 -5.163 5.736 1.00 85.81 86 ILE A N 1
ATOM 693 C CA . ILE A 1 86 ? 4.985 -5.784 7.061 1.00 85.81 86 ILE A CA 1
ATOM 694 C C . ILE A 1 86 ? 5.344 -4.785 8.163 1.00 85.81 86 ILE A C 1
ATOM 696 O O . ILE A 1 86 ? 4.544 -4.543 9.059 1.00 85.81 86 ILE A O 1
ATOM 700 N N . ILE A 1 87 ? 6.511 -4.146 8.099 1.00 85.69 87 ILE A N 1
ATOM 701 C CA . ILE A 1 87 ? 6.946 -3.211 9.149 1.00 85.69 87 ILE A CA 1
ATOM 702 C C . ILE A 1 87 ? 5.975 -2.025 9.265 1.00 85.69 87 ILE A C 1
ATOM 704 O O . ILE A 1 87 ? 5.565 -1.657 10.369 1.00 85.69 87 ILE A O 1
ATOM 708 N N . ALA A 1 88 ? 5.560 -1.462 8.129 1.00 80.12 88 ALA A N 1
ATOM 709 C CA . ALA A 1 88 ? 4.637 -0.335 8.062 1.00 80.12 88 ALA A CA 1
ATOM 710 C C . ALA A 1 88 ? 3.258 -0.680 8.634 1.00 80.12 88 ALA A C 1
ATOM 712 O O . ALA A 1 88 ? 2.712 0.069 9.446 1.00 80.12 88 ALA A O 1
ATOM 713 N N . SER A 1 89 ? 2.697 -1.822 8.226 1.00 81.94 89 SER A N 1
ATOM 714 C CA . SER A 1 89 ? 1.382 -2.273 8.687 1.00 81.94 89 SER A CA 1
ATOM 715 C C . SER A 1 89 ? 1.404 -2.678 10.159 1.00 81.94 89 SER A C 1
ATOM 717 O O . SER A 1 89 ? 0.495 -2.300 10.897 1.00 81.94 89 SER A O 1
ATOM 719 N N . PHE A 1 90 ? 2.475 -3.322 10.627 1.00 86.31 90 PHE A N 1
ATOM 720 C CA . PHE A 1 90 ? 2.664 -3.635 12.040 1.00 86.31 90 PHE A CA 1
ATOM 721 C C . PHE A 1 90 ? 2.691 -2.372 12.901 1.00 86.31 90 PHE A C 1
ATOM 723 O O . PHE A 1 90 ? 1.973 -2.287 13.901 1.00 86.31 90 PHE A O 1
ATOM 730 N N . ALA A 1 91 ? 3.476 -1.366 12.501 1.00 81.88 91 ALA A N 1
ATOM 731 C CA . ALA A 1 91 ? 3.532 -0.082 13.189 1.00 81.88 91 ALA A CA 1
ATOM 732 C C . ALA A 1 91 ? 2.158 0.610 13.178 1.00 81.88 91 ALA A C 1
ATOM 734 O O . ALA A 1 91 ? 1.658 1.018 14.228 1.00 81.88 91 ALA A O 1
ATOM 735 N N . ALA A 1 92 ? 1.494 0.660 12.018 1.00 78.44 92 ALA A N 1
ATOM 736 C CA . ALA A 1 92 ? 0.169 1.255 11.866 1.00 78.44 92 ALA A CA 1
ATOM 737 C C . ALA A 1 92 ? -0.896 0.589 12.757 1.00 78.44 92 ALA A C 1
ATOM 739 O O . ALA A 1 92 ? -1.700 1.279 13.390 1.00 78.44 92 ALA A O 1
ATOM 740 N N . PHE A 1 93 ? -0.906 -0.743 12.827 1.00 81.62 93 PHE A N 1
ATOM 741 C CA . PHE A 1 93 ? -1.856 -1.504 13.636 1.00 81.62 93 PHE A CA 1
ATOM 742 C C . PHE A 1 93 ? -1.539 -1.435 15.130 1.00 81.62 93 PHE A C 1
ATOM 744 O O . PHE A 1 93 ? -2.459 -1.296 15.935 1.00 81.62 93 PHE A O 1
ATOM 751 N N . SER A 1 94 ? -0.260 -1.424 15.507 1.00 81.19 94 SER A N 1
ATOM 752 C CA . SER A 1 94 ? 0.171 -1.279 16.905 1.00 81.19 94 SER A CA 1
ATOM 753 C C . SER A 1 94 ? -0.172 0.099 17.482 1.00 81.19 94 SER A C 1
ATOM 755 O O . SER A 1 94 ? -0.487 0.223 18.663 1.00 81.19 94 SER A O 1
ATOM 757 N N . MET A 1 95 ? -0.182 1.142 16.644 1.00 75.44 95 MET A N 1
ATOM 758 C CA . MET A 1 95 ? -0.577 2.504 17.032 1.00 75.44 95 MET A CA 1
ATOM 759 C C . MET A 1 95 ? -2.099 2.688 17.177 1.00 75.44 95 MET A C 1
ATOM 761 O O . MET A 1 95 ? -2.554 3.735 17.659 1.00 75.44 95 MET A O 1
ATOM 765 N N . LYS A 1 96 ? -2.912 1.701 16.771 1.00 67.31 96 LYS A N 1
ATOM 766 C CA . LYS A 1 96 ? -4.361 1.727 16.997 1.00 67.31 96 LYS A CA 1
ATOM 767 C C . LYS A 1 96 ? -4.674 1.255 18.408 1.00 67.31 96 LYS A C 1
ATOM 769 O O . LYS A 1 96 ? -4.743 0.063 18.696 1.00 67.31 96 LYS A O 1
ATOM 774 N N . ASP A 1 97 ? -4.919 2.229 19.277 1.00 63.12 97 ASP A N 1
ATOM 775 C CA . ASP A 1 97 ? -5.349 1.985 20.644 1.00 63.12 97 ASP A CA 1
ATOM 776 C C . ASP A 1 97 ? -6.666 2.691 20.979 1.00 63.12 97 ASP A C 1
ATOM 778 O O . ASP A 1 97 ? -6.995 3.733 20.404 1.00 63.12 97 ASP A O 1
ATOM 782 N N . LYS A 1 98 ? -7.434 2.109 21.909 1.00 55.00 98 LYS A N 1
ATOM 783 C CA . LYS A 1 98 ? -8.844 2.449 22.190 1.00 55.00 98 LYS A CA 1
ATOM 784 C C . LYS A 1 98 ? -9.075 3.891 22.670 1.00 55.00 98 LYS A C 1
ATOM 786 O O . LYS A 1 98 ? -10.222 4.333 22.703 1.00 55.00 98 LYS A O 1
ATOM 791 N N . GLN A 1 99 ? -8.026 4.626 23.049 1.00 45.38 99 GLN A N 1
ATOM 792 C CA . GLN A 1 99 ? -8.150 5.837 23.870 1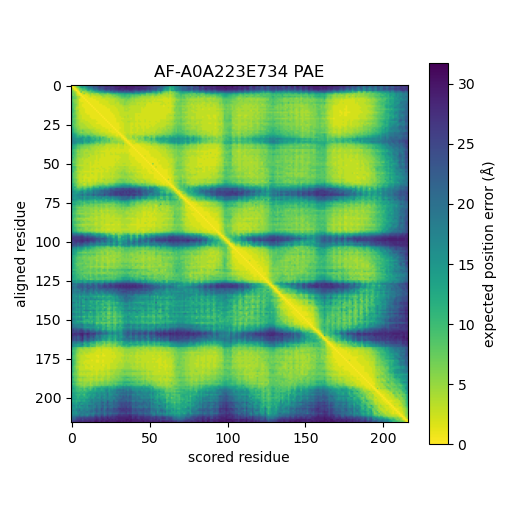.00 45.38 99 GLN A CA 1
ATOM 793 C C . GLN A 1 99 ? -7.695 7.163 23.231 1.00 45.38 99 GLN A C 1
ATOM 795 O O . GLN A 1 99 ? -7.854 8.199 23.876 1.00 45.38 99 GLN A O 1
ATOM 800 N N . LYS A 1 100 ? -7.151 7.210 21.999 1.00 47.72 100 LYS A N 1
ATOM 801 C CA . LYS A 1 100 ? -6.569 8.466 21.464 1.00 47.72 100 LYS A CA 1
ATOM 802 C C . LYS A 1 100 ? -7.171 8.996 20.157 1.00 47.72 100 LYS A C 1
ATOM 804 O O . LYS A 1 100 ? -7.466 8.257 19.223 1.00 47.72 100 LYS A O 1
ATOM 809 N N . LYS A 1 101 ? -7.323 10.332 20.172 1.00 56.56 101 LYS A N 1
ATOM 810 C CA . LYS A 1 101 ? -7.864 11.261 19.164 1.00 56.56 101 LYS A CA 1
ATOM 811 C C . LYS A 1 101 ? -7.178 11.136 17.791 1.00 56.56 101 LYS A C 1
ATOM 813 O O . LYS A 1 101 ? -6.139 10.500 17.646 1.00 56.56 101 LYS A O 1
ATOM 818 N N . VAL A 1 102 ? -7.744 11.857 16.818 1.00 53.06 102 VAL A N 1
ATOM 819 C CA . VAL A 1 102 ? -7.283 12.151 15.440 1.00 53.06 102 VAL A CA 1
ATOM 820 C C . VAL A 1 102 ? -5.749 12.247 15.255 1.00 53.06 102 VAL A C 1
ATOM 822 O O . VAL A 1 102 ? -5.253 11.913 14.183 1.00 53.06 102 VAL A O 1
ATOM 825 N N . SER A 1 103 ? -4.976 12.600 16.292 1.00 53.81 103 SER A N 1
ATOM 826 C CA . SER A 1 103 ? -3.503 12.567 16.292 1.00 53.81 103 SER A CA 1
ATOM 827 C C . SER A 1 103 ? -2.905 11.202 15.921 1.00 53.81 103 SER A C 1
ATOM 829 O O . SER A 1 103 ? -1.896 11.157 15.223 1.00 53.81 103 SER A O 1
ATOM 831 N N . ASN A 1 104 ? -3.531 10.086 16.318 1.00 67.94 104 ASN A N 1
ATOM 832 C CA . ASN A 1 104 ? -3.047 8.754 15.935 1.00 67.94 104 ASN A CA 1
ATOM 833 C C . ASN A 1 104 ? -3.322 8.450 14.457 1.00 67.94 104 ASN A C 1
ATOM 835 O O . ASN A 1 104 ? -2.534 7.754 13.829 1.00 67.94 104 ASN A O 1
ATOM 839 N N . ALA A 1 105 ? -4.397 8.991 13.874 1.00 65.06 105 ALA A N 1
ATOM 840 C CA . ALA A 1 105 ? -4.674 8.826 12.447 1.00 65.06 105 ALA A CA 1
ATOM 841 C C . ALA A 1 105 ? -3.629 9.556 11.590 1.00 65.06 105 ALA A C 1
ATOM 843 O O . ALA A 1 105 ? -3.141 8.991 10.613 1.00 65.06 105 ALA A O 1
ATOM 844 N N . ALA A 1 106 ? -3.235 10.767 11.995 1.00 68.50 106 ALA A N 1
ATOM 845 C CA . ALA A 1 106 ? -2.157 11.507 11.344 1.00 68.50 106 ALA A CA 1
ATOM 846 C C . ALA A 1 106 ? -0.819 10.759 11.448 1.00 68.50 106 ALA A C 1
ATOM 848 O O . ALA A 1 106 ? -0.155 10.562 10.436 1.00 68.50 106 ALA A O 1
ATOM 849 N N . ALA A 1 107 ? -0.462 10.267 12.639 1.00 73.06 107 ALA A N 1
ATOM 850 C CA . ALA A 1 107 ? 0.773 9.511 12.843 1.00 73.06 107 ALA A CA 1
ATOM 851 C C . ALA A 1 107 ? 0.812 8.202 12.031 1.00 73.06 107 ALA A C 1
ATOM 853 O O . ALA A 1 107 ? 1.820 7.905 11.399 1.00 73.06 107 ALA A O 1
ATOM 854 N N . ILE A 1 108 ? -0.296 7.453 11.983 1.00 71.88 108 ILE A N 1
ATOM 855 C CA . ILE A 1 108 ? -0.411 6.239 11.160 1.00 71.88 108 ILE A CA 1
ATOM 856 C C . ILE A 1 108 ? -0.260 6.574 9.677 1.00 71.88 108 ILE A C 1
ATOM 858 O O . ILE A 1 108 ? 0.453 5.872 8.965 1.00 71.88 108 ILE A O 1
ATOM 862 N N . SER A 1 109 ? -0.899 7.655 9.221 1.00 70.25 109 SER A N 1
ATOM 863 C CA . SER A 1 109 ? -0.772 8.108 7.836 1.00 70.25 109 SER A CA 1
ATOM 864 C C . SER A 1 109 ? 0.691 8.408 7.533 1.00 70.25 109 SER A C 1
ATOM 866 O O . SER A 1 109 ? 1.210 7.803 6.602 1.00 70.25 109 SER A O 1
ATOM 868 N N . ILE A 1 110 ? 1.360 9.213 8.384 1.00 75.62 110 ILE A N 1
ATOM 869 C CA . ILE A 1 110 ? 2.807 9.533 8.355 1.00 75.62 110 ILE A CA 1
ATOM 870 C C . ILE A 1 110 ? 3.659 8.286 8.166 1.00 75.62 110 ILE A C 1
ATOM 872 O O . ILE A 1 110 ? 4.426 8.215 7.208 1.00 75.62 110 ILE A O 1
ATOM 876 N N . VAL A 1 111 ? 3.489 7.294 9.035 1.00 76.62 111 VAL A N 1
ATOM 877 C CA . VAL A 1 111 ? 4.258 6.050 8.967 1.00 76.62 111 VAL A CA 1
ATOM 878 C C . VAL A 1 111 ? 4.026 5.333 7.637 1.00 76.62 111 VAL A C 1
ATOM 880 O O . VAL A 1 111 ? 4.991 5.023 6.945 1.00 76.62 111 VAL A O 1
ATOM 883 N N . VAL A 1 112 ? 2.767 5.136 7.233 1.00 72.12 112 VAL A N 1
ATOM 884 C CA . VAL A 1 112 ? 2.429 4.420 5.992 1.00 72.12 112 VAL A CA 1
ATOM 885 C C . VAL A 1 112 ? 2.965 5.149 4.755 1.00 72.12 112 VAL A C 1
ATOM 887 O O . VAL A 1 112 ? 3.547 4.513 3.880 1.00 72.12 112 VAL A O 1
ATOM 890 N N . GLY A 1 113 ? 2.838 6.476 4.681 1.00 72.38 113 GLY A N 1
ATOM 891 C CA . GLY A 1 113 ? 3.378 7.253 3.560 1.00 72.38 113 GLY A CA 1
ATOM 892 C C . GLY A 1 113 ? 4.881 7.256 3.475 1.00 72.38 113 GLY A C 1
ATOM 893 O O . GLY A 1 113 ? 5.417 7.148 2.379 1.00 72.38 113 GLY A O 1
ATOM 894 N N . LEU A 1 114 ? 5.562 7.367 4.616 1.00 75.94 114 LEU A N 1
ATOM 895 C CA . LEU A 1 114 ? 7.015 7.274 4.652 1.00 75.94 114 LEU A CA 1
ATOM 896 C C . LEU A 1 114 ? 7.474 5.898 4.174 1.00 75.94 114 LEU A C 1
ATOM 898 O O . LEU A 1 114 ? 8.409 5.819 3.386 1.00 75.94 114 LEU A O 1
ATOM 902 N N . SER A 1 115 ? 6.797 4.822 4.578 1.00 73.81 115 SER A N 1
ATOM 903 C CA . SER A 1 115 ? 7.109 3.478 4.087 1.00 73.81 115 SER A CA 1
ATOM 904 C C . SER A 1 115 ? 6.912 3.358 2.578 1.00 73.81 115 SER A C 1
ATOM 906 O O . SER A 1 115 ? 7.806 2.872 1.891 1.00 73.81 115 SER A O 1
ATOM 908 N N . ILE A 1 116 ? 5.791 3.860 2.054 1.00 71.25 116 ILE A N 1
ATOM 909 C CA . ILE A 1 116 ? 5.513 3.912 0.613 1.00 71.25 116 ILE A CA 1
ATOM 910 C C . ILE A 1 116 ? 6.605 4.710 -0.120 1.00 71.25 116 ILE A C 1
ATOM 912 O O . ILE A 1 116 ? 7.180 4.230 -1.094 1.00 71.25 116 ILE A O 1
ATOM 916 N N . PHE A 1 117 ? 6.955 5.895 0.383 1.00 73.50 117 PHE A N 1
ATOM 917 C CA . PHE A 1 117 ? 8.007 6.740 -0.176 1.00 73.50 117 PHE A CA 1
ATOM 918 C C . PHE A 1 117 ? 9.366 6.031 -0.202 1.00 73.50 117 PHE A C 1
ATOM 920 O O . PHE A 1 117 ? 10.030 6.039 -1.234 1.00 73.50 117 PHE A O 1
ATOM 927 N N . VAL A 1 118 ? 9.773 5.395 0.902 1.00 73.69 118 VAL A N 1
ATOM 928 C CA . VAL A 1 118 ? 11.053 4.674 1.002 1.00 73.69 118 VAL A CA 1
ATOM 929 C C . VAL A 1 118 ? 11.099 3.507 0.020 1.00 73.69 118 VAL A C 1
ATOM 931 O O . VAL A 1 118 ? 12.081 3.380 -0.710 1.00 73.69 118 VAL A O 1
ATOM 934 N N . ILE A 1 119 ? 10.034 2.697 -0.037 1.00 71.00 119 ILE 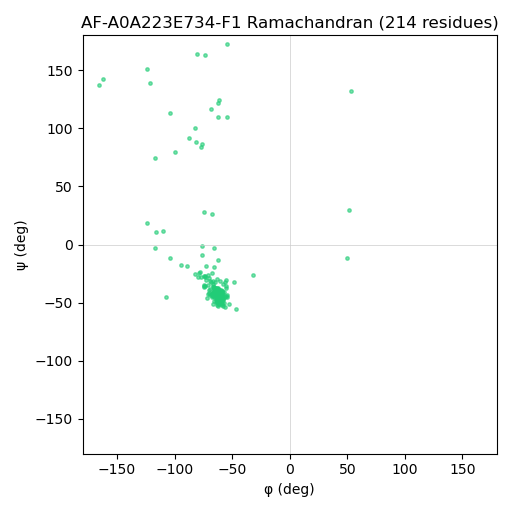A N 1
ATOM 935 C CA . ILE A 1 119 ? 9.902 1.593 -0.998 1.00 71.00 119 ILE A CA 1
ATOM 936 C C . ILE A 1 119 ? 10.139 2.120 -2.413 1.00 71.00 119 ILE A C 1
ATOM 938 O O . ILE A 1 119 ? 10.991 1.607 -3.135 1.00 71.00 119 ILE A O 1
ATOM 942 N N . TYR A 1 120 ? 9.444 3.190 -2.796 1.00 70.31 120 TYR A N 1
ATOM 943 C CA . TYR A 1 120 ? 9.514 3.684 -4.163 1.00 70.31 120 TYR A CA 1
ATOM 944 C C . TYR A 1 120 ? 10.815 4.412 -4.501 1.00 70.31 120 TYR A C 1
ATOM 946 O O . TYR A 1 120 ? 11.349 4.240 -5.601 1.00 70.31 120 TYR A O 1
ATOM 954 N N . TYR A 1 121 ? 11.373 5.150 -3.545 1.00 70.94 121 TYR A N 1
ATOM 955 C CA . TYR A 1 121 ? 12.674 5.792 -3.678 1.00 70.94 121 TYR A CA 1
ATOM 956 C C . TYR A 1 121 ? 13.789 4.768 -3.914 1.00 70.94 121 TYR A C 1
ATOM 958 O O . TYR A 1 121 ? 14.607 4.950 -4.818 1.00 70.94 121 TYR A O 1
ATOM 966 N N . ILE A 1 122 ? 13.791 3.665 -3.154 1.00 70.12 122 ILE A N 1
ATOM 967 C CA . ILE A 1 122 ? 14.769 2.582 -3.315 1.00 70.12 122 ILE A CA 1
ATOM 968 C C . ILE A 1 122 ? 14.651 1.940 -4.704 1.00 70.12 122 ILE A C 1
ATOM 970 O O . ILE A 1 122 ? 15.678 1.738 -5.346 1.00 70.12 122 ILE A O 1
ATOM 974 N N . SER A 1 123 ? 13.442 1.683 -5.220 1.00 64.19 123 SER A N 1
ATOM 975 C CA . SER A 1 123 ? 13.265 1.133 -6.584 1.00 64.19 123 SER A CA 1
ATOM 976 C C . SER A 1 123 ? 13.857 2.020 -7.662 1.00 64.19 123 SER A C 1
ATOM 978 O O . SER A 1 123 ? 14.525 1.520 -8.560 1.00 64.19 123 SER A O 1
ATOM 980 N N . ILE A 1 124 ? 13.607 3.329 -7.594 1.00 64.69 124 ILE A N 1
ATOM 981 C CA . ILE A 1 124 ? 14.070 4.256 -8.631 1.00 64.69 124 ILE A CA 1
ATOM 982 C C . ILE A 1 124 ? 15.590 4.383 -8.568 1.00 64.69 124 ILE A C 1
ATOM 984 O O . ILE A 1 124 ? 16.256 4.284 -9.597 1.00 64.69 124 ILE A O 1
ATOM 988 N N . LYS A 1 125 ? 16.158 4.505 -7.360 1.00 65.31 125 LYS A N 1
ATOM 989 C CA . LYS A 1 125 ? 17.616 4.499 -7.178 1.00 65.31 125 LYS A CA 1
ATOM 990 C C . LYS A 1 125 ? 18.271 3.186 -7.588 1.00 65.31 125 LYS A C 1
ATOM 992 O O . LYS A 1 125 ? 19.415 3.203 -8.027 1.00 65.31 125 LYS A O 1
ATOM 997 N N . SER A 1 126 ? 17.566 2.063 -7.475 1.00 61.00 126 SER A N 1
ATOM 998 C CA . SER A 1 126 ? 18.085 0.767 -7.910 1.00 61.00 126 SER A CA 1
ATOM 999 C C . SER A 1 126 ? 18.299 0.687 -9.424 1.00 61.00 126 SER A C 1
ATOM 1001 O O . SER A 1 126 ? 19.031 -0.193 -9.867 1.00 61.00 126 SER A O 1
ATOM 1003 N N . LEU A 1 127 ? 17.674 1.566 -10.214 1.00 58.75 127 LEU A N 1
ATOM 1004 C CA . LEU A 1 127 ? 17.747 1.518 -11.673 1.00 58.75 127 LEU A CA 1
ATOM 1005 C C . LEU A 1 127 ? 18.832 2.418 -12.266 1.00 58.75 127 LEU A C 1
ATOM 1007 O O . LEU A 1 127 ? 19.202 2.186 -13.409 1.00 58.75 127 LEU A O 1
ATOM 1011 N N . LYS A 1 128 ? 19.374 3.416 -11.551 1.00 55.69 128 LYS A N 1
ATOM 1012 C CA . LYS A 1 128 ? 20.434 4.275 -12.110 1.00 55.69 128 LYS A CA 1
ATOM 1013 C C . LYS A 1 128 ? 21.229 5.066 -11.076 1.00 55.69 128 LYS A C 1
ATOM 1015 O O . LYS A 1 128 ? 20.678 5.615 -10.125 1.00 55.69 128 LYS A O 1
ATOM 1020 N N . GLY A 1 129 ? 22.528 5.192 -11.346 1.00 51.09 129 GLY A N 1
ATOM 1021 C CA . GLY A 1 129 ? 23.410 6.161 -10.708 1.00 51.09 129 GLY A CA 1
ATOM 1022 C C . GLY A 1 129 ? 22.963 7.599 -10.995 1.00 51.09 129 GLY A C 1
ATOM 1023 O O . GLY A 1 129 ? 22.802 7.985 -12.144 1.00 51.09 129 GLY A O 1
ATOM 1024 N N . ASN A 1 130 ? 22.755 8.348 -9.915 1.00 47.91 130 ASN A N 1
ATOM 1025 C CA . ASN A 1 130 ? 22.800 9.805 -9.728 1.00 47.91 130 ASN A CA 1
ATOM 1026 C C . ASN A 1 130 ? 22.059 10.800 -10.658 1.00 47.91 130 ASN A C 1
ATOM 1028 O O . ASN A 1 130 ? 21.943 11.942 -10.229 1.00 47.91 130 ASN A O 1
ATOM 1032 N N . GLU A 1 131 ? 21.506 10.447 -11.825 1.00 54.47 131 GLU A N 1
ATOM 1033 C CA . GLU A 1 131 ? 21.005 11.456 -12.797 1.00 54.47 131 GLU A CA 1
ATOM 1034 C C . GLU A 1 131 ? 19.488 11.446 -13.096 1.00 54.47 131 GLU A C 1
ATOM 1036 O O . GLU A 1 131 ? 19.041 12.135 -14.009 1.00 54.47 131 GLU A O 1
ATOM 1041 N N . TYR A 1 132 ? 18.655 10.711 -12.346 1.00 55.75 132 TYR A N 1
ATOM 1042 C CA . TYR A 1 132 ? 17.193 10.734 -12.549 1.00 55.75 132 TYR A CA 1
ATOM 1043 C C . TYR A 1 132 ? 16.465 11.557 -11.476 1.00 55.75 132 TYR A C 1
ATOM 1045 O O . TYR A 1 132 ? 16.383 11.145 -10.314 1.00 55.75 132 TYR A O 1
ATOM 1053 N N . ASP A 1 133 ? 15.868 12.683 -11.875 1.00 60.00 133 ASP A N 1
ATOM 1054 C CA . ASP A 1 133 ? 15.004 13.504 -11.022 1.00 60.00 133 ASP A CA 1
ATOM 1055 C C . ASP A 1 133 ? 13.621 12.849 -10.866 1.00 60.00 133 ASP A C 1
ATOM 1057 O O . ASP A 1 133 ? 12.662 13.129 -11.584 1.00 60.00 133 ASP A O 1
ATOM 1061 N N . GLY A 1 134 ? 13.498 11.951 -9.884 1.00 60.91 134 GLY A N 1
ATOM 1062 C CA . GLY A 1 134 ? 12.270 11.215 -9.544 1.00 60.91 134 GLY A CA 1
ATOM 1063 C C . GLY A 1 134 ? 11.121 12.058 -8.959 1.00 60.91 134 GLY A C 1
ATOM 1064 O O . GLY A 1 134 ? 10.301 11.533 -8.205 1.00 60.91 134 GLY A O 1
ATOM 1065 N N . PHE A 1 135 ? 11.045 13.353 -9.273 1.00 61.91 135 PHE A N 1
ATOM 1066 C CA . PHE A 1 135 ? 10.109 14.319 -8.686 1.00 61.91 135 PHE A CA 1
ATOM 1067 C C . PHE A 1 135 ? 8.635 13.897 -8.819 1.00 61.91 135 PHE A C 1
ATOM 1069 O O . PHE A 1 135 ? 7.882 13.939 -7.845 1.00 61.91 135 PHE A O 1
ATOM 1076 N N . TYR A 1 136 ? 8.224 13.409 -9.994 1.00 61.00 136 TYR A N 1
ATOM 1077 C CA . TYR A 1 136 ? 6.844 12.966 -10.237 1.00 61.00 136 TYR A CA 1
ATOM 1078 C C . TYR A 1 136 ? 6.469 11.700 -9.452 1.00 61.00 136 TYR A 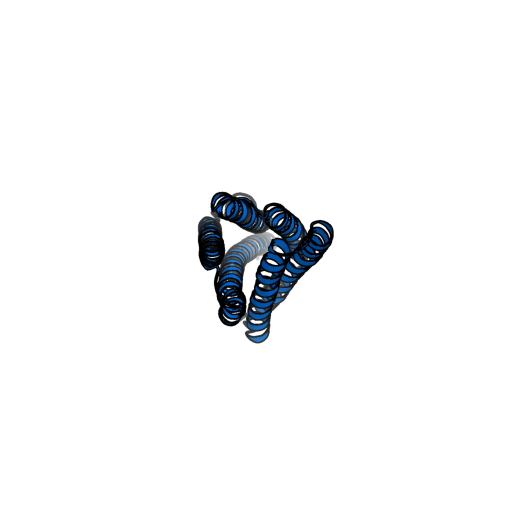C 1
ATOM 1080 O O . TYR A 1 136 ? 5.332 11.567 -8.996 1.00 61.00 136 TYR A O 1
ATOM 1088 N N . SER A 1 137 ? 7.435 10.809 -9.210 1.00 60.78 137 SER A N 1
ATOM 1089 C CA . SER A 1 137 ? 7.232 9.641 -8.347 1.00 60.78 137 SER A CA 1
ATOM 1090 C C . SER A 1 137 ? 7.016 10.064 -6.892 1.00 60.78 137 SER A C 1
ATOM 1092 O O . SER A 1 137 ? 6.057 9.632 -6.250 1.00 60.78 137 SER A O 1
ATOM 1094 N N . VAL A 1 138 ? 7.831 11.001 -6.394 1.00 64.81 138 VAL A N 1
ATOM 1095 C CA . VAL A 1 138 ? 7.680 11.572 -5.046 1.00 64.81 138 VAL A CA 1
ATOM 1096 C C . VAL A 1 138 ? 6.319 12.250 -4.868 1.00 64.81 138 VAL A C 1
ATOM 1098 O O . VAL A 1 138 ? 5.665 12.044 -3.845 1.00 64.81 138 VAL A O 1
ATOM 1101 N N . LEU A 1 139 ? 5.855 12.999 -5.871 1.00 65.81 139 LEU A N 1
ATOM 1102 C CA . LEU A 1 139 ? 4.569 13.692 -5.819 1.00 65.81 139 LEU A CA 1
ATOM 1103 C C . LEU A 1 139 ? 3.379 12.718 -5.769 1.00 65.81 139 LEU A C 1
ATOM 1105 O O . LEU A 1 139 ? 2.458 12.916 -4.977 1.00 65.81 139 LEU A O 1
ATOM 1109 N N . SER A 1 140 ? 3.417 11.631 -6.548 1.00 65.25 140 SER A N 1
ATOM 1110 C CA . SER A 1 140 ? 2.365 10.600 -6.533 1.00 65.25 140 SER A CA 1
ATOM 1111 C C . SER A 1 140 ? 2.244 9.897 -5.171 1.00 65.25 140 SER A C 1
ATOM 1113 O O . SER A 1 140 ? 1.137 9.681 -4.671 1.00 65.25 140 SER A O 1
ATOM 1115 N N . ASN A 1 141 ? 3.378 9.645 -4.509 1.00 65.50 141 ASN A N 1
ATOM 1116 C CA . ASN A 1 141 ? 3.431 9.068 -3.164 1.00 65.50 141 ASN A CA 1
ATOM 1117 C C . ASN A 1 141 ? 2.826 10.000 -2.109 1.00 65.50 141 ASN A C 1
ATOM 1119 O O . ASN A 1 141 ? 2.129 9.553 -1.197 1.00 65.50 141 ASN A O 1
ATOM 1123 N N . LEU A 1 142 ? 3.051 11.305 -2.262 1.00 66.56 142 LEU A N 1
ATOM 1124 C CA . LEU A 1 142 ? 2.490 12.341 -1.397 1.00 66.56 142 LEU A CA 1
ATOM 1125 C C . LEU A 1 142 ? 0.961 12.433 -1.548 1.00 66.56 142 LEU A C 1
ATOM 1127 O O . LEU A 1 142 ? 0.244 12.600 -0.565 1.00 66.56 142 LEU A O 1
ATOM 1131 N N . ILE A 1 143 ? 0.436 12.244 -2.760 1.00 66.44 143 ILE A N 1
ATOM 1132 C CA . ILE A 1 143 ? -1.014 12.200 -3.005 1.00 66.44 143 ILE A CA 1
ATOM 1133 C C . ILE A 1 143 ? -1.637 10.959 -2.351 1.00 66.44 143 ILE A C 1
ATOM 1135 O O . ILE A 1 143 ? -2.649 11.063 -1.654 1.00 66.44 143 ILE A O 1
ATOM 1139 N N . ALA A 1 144 ? -1.009 9.794 -2.511 1.00 64.94 144 ALA A N 1
ATOM 1140 C CA . ALA A 1 144 ? -1.469 8.542 -1.909 1.00 64.94 144 ALA A CA 1
ATOM 1141 C C . ALA A 1 144 ? -1.525 8.611 -0.383 1.00 64.94 144 ALA A C 1
ATOM 1143 O O . ALA A 1 144 ? -2.466 8.130 0.245 1.00 64.94 144 ALA A O 1
ATOM 1144 N N . PHE A 1 145 ? -0.529 9.267 0.202 1.00 68.19 145 PHE A N 1
ATOM 1145 C CA . PHE A 1 145 ? -0.454 9.544 1.621 1.00 68.19 145 PHE A CA 1
ATOM 1146 C C . PHE A 1 145 ? -1.621 10.384 2.141 1.00 68.19 145 PHE A C 1
ATOM 1148 O O . PHE A 1 145 ? -2.268 10.021 3.127 1.00 68.19 145 PHE A O 1
ATOM 1155 N N . VAL A 1 146 ? -1.900 11.503 1.466 1.00 67.88 146 VAL A N 1
ATOM 1156 C CA . VAL A 1 146 ? -2.988 12.413 1.836 1.00 67.88 146 VAL A CA 1
ATOM 1157 C C . VAL A 1 146 ? -4.335 11.703 1.715 1.00 67.88 146 VAL A C 1
ATOM 1159 O O . VAL A 1 146 ? -5.173 11.816 2.611 1.00 67.88 146 VAL A O 1
ATOM 1162 N N . LEU A 1 147 ? -4.529 10.911 0.657 1.00 67.38 147 LEU A N 1
ATOM 1163 C CA . LEU A 1 147 ? -5.754 10.141 0.447 1.00 67.38 147 LEU A CA 1
ATOM 1164 C C . LEU A 1 147 ? -5.925 9.028 1.485 1.00 67.38 147 LEU A C 1
ATOM 1166 O O . LEU A 1 147 ? -7.015 8.883 2.040 1.00 67.38 147 LEU A O 1
ATOM 1170 N N . ALA A 1 148 ? -4.862 8.295 1.824 1.00 65.94 148 ALA A N 1
ATOM 1171 C CA . ALA A 1 148 ? -4.906 7.288 2.879 1.00 65.94 148 ALA A CA 1
ATOM 1172 C C . ALA A 1 148 ? -5.306 7.900 4.230 1.00 65.94 148 ALA A C 1
ATOM 1174 O O . ALA A 1 148 ? -6.184 7.372 4.920 1.00 65.94 148 ALA A O 1
ATOM 1175 N N . GLY A 1 149 ? -4.733 9.057 4.574 1.00 66.38 149 GLY A N 1
ATOM 1176 C CA . GLY A 1 149 ? -5.102 9.793 5.781 1.00 66.38 149 GLY A CA 1
ATOM 1177 C C . GLY A 1 149 ? -6.536 10.316 5.764 1.00 66.38 149 GLY A C 1
ATOM 1178 O O . GLY A 1 149 ? -7.242 10.179 6.765 1.00 66.38 149 GLY A O 1
ATOM 1179 N N . ALA A 1 150 ? -7.006 10.842 4.629 1.00 66.75 150 ALA A N 1
ATOM 1180 C CA . ALA A 1 150 ? -8.379 11.317 4.462 1.00 66.75 150 ALA A CA 1
ATOM 1181 C C . ALA A 1 150 ? -9.400 10.186 4.647 1.00 66.75 150 ALA A C 1
ATOM 1183 O O . ALA A 1 150 ? -10.390 10.346 5.364 1.00 66.75 150 ALA A O 1
ATOM 1184 N N . VAL A 1 151 ? -9.123 9.016 4.067 1.00 65.88 151 VAL A N 1
ATOM 1185 C CA . VAL A 1 151 ? -9.951 7.820 4.224 1.00 65.88 151 VAL A CA 1
ATOM 1186 C C . VAL A 1 151 ? -9.999 7.398 5.696 1.00 65.88 151 VAL A C 1
ATOM 1188 O O . VAL A 1 151 ? -11.079 7.262 6.267 1.00 65.88 151 VAL A O 1
ATOM 1191 N N . ILE A 1 152 ? -8.847 7.265 6.359 1.00 64.44 152 ILE A N 1
ATOM 1192 C CA . ILE A 1 152 ? -8.789 6.871 7.777 1.00 64.44 152 ILE A CA 1
ATOM 1193 C C . ILE A 1 152 ? -9.521 7.886 8.675 1.00 64.44 152 ILE A C 1
ATOM 1195 O O . ILE A 1 152 ? -10.232 7.482 9.600 1.00 64.44 152 ILE A O 1
ATOM 1199 N N . ALA A 1 153 ? -9.376 9.188 8.410 1.00 64.69 153 ALA A N 1
ATOM 1200 C CA . ALA A 1 153 ? -10.031 10.258 9.162 1.00 64.69 153 ALA A CA 1
ATOM 1201 C C . ALA A 1 153 ? -11.559 10.239 8.994 1.00 64.69 153 ALA A C 1
ATOM 1203 O O . ALA A 1 153 ? -12.285 10.352 9.985 1.00 64.69 153 ALA A O 1
ATOM 1204 N N . PHE A 1 154 ? -12.047 10.017 7.770 1.00 62.28 154 PHE A N 1
ATOM 1205 C CA . PHE A 1 154 ? -13.474 9.870 7.480 1.00 62.28 154 PHE A CA 1
ATOM 1206 C C . PHE A 1 154 ? -14.092 8.700 8.263 1.00 62.28 154 PHE A C 1
ATOM 1208 O O . PHE A 1 154 ? -15.175 8.828 8.839 1.00 62.28 154 PHE A O 1
ATOM 1215 N N . PHE A 1 155 ? -13.367 7.582 8.379 1.00 58.75 155 PHE A N 1
ATOM 1216 C CA . PHE A 1 155 ? -13.832 6.413 9.132 1.00 58.75 155 PHE A CA 1
ATOM 1217 C C . PHE A 1 155 ? -13.769 6.566 10.646 1.00 58.75 155 PHE A C 1
ATOM 1219 O O . PHE A 1 155 ? -14.586 5.979 11.353 1.00 58.75 155 PHE A O 1
ATOM 1226 N N . HIS A 1 156 ? -12.862 7.394 11.160 1.00 59.22 156 HIS A N 1
ATOM 1227 C CA . HIS A 1 156 ? -12.798 7.679 12.591 1.00 59.22 156 HIS A CA 1
ATOM 1228 C C . HIS A 1 156 ? -13.987 8.529 13.075 1.00 59.22 156 HIS A C 1
ATOM 1230 O O . HIS A 1 156 ? -14.386 8.425 14.235 1.00 59.22 156 HIS A O 1
ATOM 1236 N N . HIS A 1 157 ? -14.559 9.366 12.204 1.00 56.72 157 HIS A N 1
ATOM 1237 C CA . HIS A 1 157 ? -15.620 10.305 12.577 1.00 56.72 157 HIS A CA 1
ATOM 1238 C C . HIS A 1 157 ? -17.021 9.663 12.621 1.00 56.72 157 HIS A C 1
ATOM 1240 O O . HIS A 1 157 ? -17.885 10.111 13.373 1.00 56.72 157 HIS A O 1
ATOM 1246 N N . ASN A 1 158 ? -17.254 8.573 11.881 1.00 53.41 158 ASN A N 1
ATOM 1247 C CA . ASN A 1 158 ? -18.579 7.960 11.745 1.00 53.41 158 ASN A CA 1
ATOM 1248 C C . ASN A 1 158 ? -18.779 6.733 12.658 1.00 53.41 158 ASN A C 1
ATOM 1250 O O . ASN A 1 158 ? -18.746 5.584 12.221 1.00 53.41 158 ASN A O 1
ATOM 1254 N N . LYS A 1 159 ? -19.068 6.966 13.946 1.00 54.28 159 LYS A N 1
ATOM 1255 C CA . LYS A 1 159 ? -19.607 5.928 14.848 1.00 54.28 159 LYS A CA 1
ATOM 1256 C C . LYS A 1 159 ? -21.124 5.782 14.655 1.00 54.28 159 LYS A C 1
ATOM 1258 O O . LYS A 1 159 ? -21.877 6.431 15.378 1.00 54.28 159 LYS A O 1
ATOM 1263 N N . ARG A 1 160 ? -21.619 4.947 13.724 1.00 60.03 160 ARG A N 1
ATOM 1264 C CA . ARG A 1 160 ? -23.059 4.579 13.713 1.00 60.03 160 ARG A CA 1
ATOM 1265 C C . ARG A 1 160 ? -23.436 3.374 12.834 1.00 60.03 160 ARG A C 1
ATOM 1267 O O . ARG A 1 160 ? -23.028 3.305 11.686 1.00 60.03 160 ARG A O 1
ATOM 1274 N N . SER A 1 161 ? -24.303 2.516 13.395 1.00 49.53 161 SER A N 1
ATOM 1275 C CA . SER A 1 161 ? -25.118 1.415 12.820 1.00 49.53 161 SER A CA 1
ATOM 1276 C C . SER A 1 161 ? -24.428 0.315 11.984 1.00 49.53 161 SER A C 1
ATOM 1278 O O . SER A 1 161 ? -23.715 0.580 11.024 1.00 49.53 161 SER A O 1
ATOM 1280 N N . GLN A 1 162 ? -24.743 -0.952 12.285 1.00 52.78 162 GLN A N 1
ATOM 1281 C CA . GLN A 1 162 ? -24.179 -2.175 11.682 1.00 52.78 162 GLN A CA 1
ATOM 1282 C C . GLN A 1 162 ? -24.325 -2.257 10.144 1.00 52.78 162 GLN A C 1
ATOM 1284 O O . GLN A 1 162 ? -23.429 -2.740 9.459 1.00 52.78 162 GLN A O 1
ATOM 1289 N N . LYS A 1 163 ? -25.401 -1.705 9.556 1.00 48.78 163 LYS A N 1
ATOM 1290 C CA . LYS A 1 163 ? -25.547 -1.600 8.083 1.00 48.78 163 LYS A CA 1
ATOM 1291 C C . LYS A 1 163 ? -24.646 -0.527 7.456 1.00 48.78 163 LYS A C 1
ATOM 1293 O O . LYS A 1 163 ? -24.263 -0.652 6.295 1.00 48.78 163 LYS A O 1
ATOM 1298 N N . LEU A 1 164 ? -24.297 0.518 8.208 1.00 57.62 164 LEU A N 1
ATOM 1299 C CA . LEU A 1 164 ? -23.312 1.519 7.792 1.00 57.62 164 LEU A CA 1
ATOM 1300 C C . LEU A 1 164 ? -21.876 0.999 7.976 1.00 57.62 164 LEU A C 1
ATOM 1302 O O . LEU A 1 164 ? -21.000 1.427 7.233 1.00 57.62 164 LEU A O 1
ATOM 1306 N N . GLN A 1 165 ? -21.648 0.032 8.877 1.00 62.16 165 GLN A N 1
ATOM 1307 C CA . GLN A 1 165 ? -20.333 -0.584 9.109 1.00 62.16 165 GLN A CA 1
ATOM 1308 C C . GLN A 1 165 ? -19.794 -1.331 7.880 1.00 62.16 165 GLN A C 1
ATOM 1310 O O . GLN A 1 165 ? -18.628 -1.155 7.552 1.00 62.16 165 GLN A O 1
ATOM 1315 N N . MET A 1 166 ? -20.617 -2.085 7.134 1.00 62.94 166 MET A N 1
ATOM 1316 C CA . MET A 1 166 ? -20.124 -2.732 5.902 1.00 62.94 166 MET A CA 1
ATOM 1317 C C . MET A 1 166 ? -19.778 -1.718 4.807 1.00 62.94 166 MET A C 1
ATOM 1319 O O . MET A 1 166 ? -18.731 -1.826 4.169 1.00 62.94 166 MET A O 1
ATOM 1323 N N . LYS A 1 167 ? -20.616 -0.687 4.611 1.00 69.44 167 LYS A N 1
ATOM 1324 C CA . LYS A 1 167 ? -20.298 0.420 3.686 1.00 69.44 167 LYS A CA 1
ATOM 1325 C C . LYS A 1 167 ? -19.022 1.149 4.111 1.00 69.44 167 LYS A C 1
ATOM 1327 O O . LYS A 1 167 ? -18.260 1.600 3.261 1.00 69.44 167 LYS A O 1
ATOM 1332 N N . ALA A 1 168 ? -18.777 1.193 5.418 1.00 69.06 168 ALA A N 1
ATOM 1333 C CA . ALA A 1 168 ? -17.589 1.757 6.025 1.00 69.06 168 ALA A CA 1
ATOM 1334 C C . ALA A 1 168 ? -16.324 0.890 5.930 1.00 69.06 168 ALA A C 1
ATOM 1336 O O . ALA A 1 168 ? -15.268 1.313 6.386 1.00 69.06 168 ALA A O 1
ATOM 1337 N N . ILE A 1 169 ? -16.413 -0.301 5.337 1.00 75.62 169 ILE A N 1
ATOM 1338 C CA . ILE A 1 169 ? -15.252 -1.111 4.953 1.00 75.62 169 ILE A CA 1
ATOM 1339 C C . ILE A 1 169 ? -15.103 -1.090 3.430 1.00 75.62 169 ILE A C 1
ATOM 1341 O O . ILE A 1 169 ? -14.023 -0.855 2.916 1.00 75.62 169 ILE A O 1
ATOM 1345 N N . ILE A 1 170 ? -16.192 -1.263 2.681 1.00 83.12 170 ILE A N 1
ATOM 1346 C CA . ILE A 1 170 ? -16.111 -1.442 1.223 1.00 83.12 170 ILE A CA 1
ATOM 1347 C C . ILE A 1 170 ? -15.617 -0.175 0.508 1.00 83.12 170 ILE A C 1
ATOM 1349 O O . ILE A 1 170 ? -14.664 -0.237 -0.264 1.00 83.12 170 ILE A O 1
ATOM 1353 N N . ILE A 1 171 ? -16.234 0.981 0.778 1.00 82.25 171 ILE A N 1
ATOM 1354 C CA . ILE A 1 171 ? -15.867 2.259 0.144 1.00 82.25 171 ILE A CA 1
ATOM 1355 C C . ILE A 1 171 ? -14.389 2.625 0.387 1.00 82.25 171 ILE A C 1
ATOM 1357 O O . ILE A 1 171 ? -13.684 2.861 -0.595 1.00 82.25 171 ILE A O 1
ATOM 1361 N N . PRO A 1 172 ? -13.879 2.654 1.637 1.00 78.50 172 PRO A N 1
ATOM 1362 C CA . PRO A 1 172 ? -12.475 2.975 1.892 1.00 78.50 172 PRO A CA 1
ATOM 1363 C C . PRO A 1 172 ? -11.532 2.018 1.189 1.00 78.50 172 PRO A C 1
ATOM 1365 O O . PRO A 1 172 ? -10.510 2.448 0.676 1.00 78.50 172 PRO A O 1
ATOM 1368 N N . SER A 1 173 ? -11.864 0.731 1.162 1.00 84.25 173 SER A N 1
ATOM 1369 C CA . SER A 1 173 ? -10.994 -0.285 0.588 1.00 84.25 173 SER A CA 1
ATOM 1370 C C . SER A 1 173 ? -10.906 -0.200 -0.928 1.00 84.25 173 SER A C 1
ATOM 1372 O O . SER A 1 173 ? -9.824 -0.395 -1.472 1.00 84.25 173 SER A O 1
ATOM 1374 N N . ILE A 1 174 ? -11.996 0.171 -1.606 1.00 87.62 174 ILE A N 1
ATOM 1375 C CA . ILE A 1 174 ? -11.963 0.476 -3.041 1.00 87.62 174 ILE A CA 1
ATOM 1376 C C . ILE A 1 174 ? -11.106 1.721 -3.294 1.00 87.62 174 ILE A C 1
ATOM 1378 O O . ILE A 1 174 ? -10.215 1.683 -4.137 1.00 87.62 174 ILE A O 1
ATOM 1382 N N . VAL A 1 175 ? -11.328 2.805 -2.541 1.00 84.50 175 VAL A N 1
ATOM 1383 C CA . VAL A 1 175 ? -10.571 4.059 -2.705 1.00 84.50 175 VAL A CA 1
ATOM 1384 C C . VAL A 1 175 ? -9.078 3.838 -2.456 1.00 84.50 175 VAL A C 1
ATOM 1386 O O . VAL A 1 175 ? -8.259 4.234 -3.282 1.00 84.50 175 VAL A O 1
ATOM 1389 N N . LEU A 1 176 ? -8.717 3.170 -1.358 1.00 81.75 176 LEU A N 1
ATOM 1390 C CA . LEU A 1 176 ? -7.332 2.833 -1.023 1.00 81.75 176 LEU A CA 1
ATOM 1391 C C . LEU A 1 176 ? -6.710 1.912 -2.076 1.00 81.75 176 LEU A C 1
ATOM 1393 O O . LEU A 1 176 ? -5.607 2.194 -2.531 1.00 81.75 176 LEU A O 1
ATOM 1397 N N . GLY A 1 177 ? -7.423 0.865 -2.505 1.00 85.12 177 GLY A N 1
ATOM 1398 C CA . GLY A 1 177 ? -6.941 -0.063 -3.527 1.00 85.12 177 GLY A CA 1
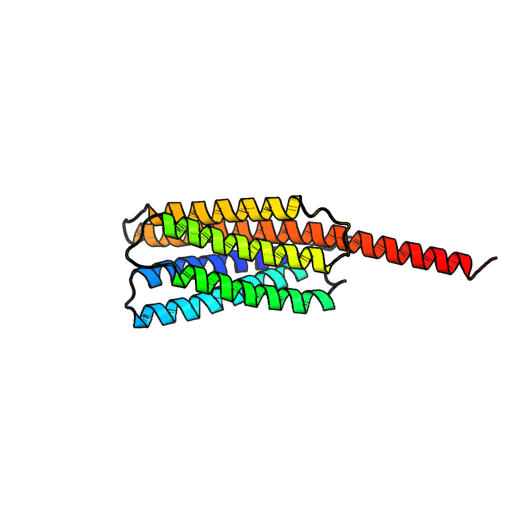ATOM 1399 C C . GLY A 1 177 ? -6.640 0.637 -4.854 1.00 85.12 177 GLY A C 1
ATOM 1400 O O . GLY A 1 177 ? -5.563 0.451 -5.416 1.00 85.12 177 GLY A O 1
ATOM 1401 N N . LEU A 1 178 ? -7.541 1.513 -5.309 1.00 86.25 178 LEU A N 1
ATOM 1402 C CA . LEU A 1 178 ? -7.331 2.325 -6.511 1.00 86.25 178 LEU A CA 1
ATOM 1403 C C . LEU A 1 178 ? -6.162 3.305 -6.353 1.00 86.25 178 LEU A C 1
ATOM 1405 O O . LEU A 1 178 ? -5.372 3.457 -7.279 1.00 86.25 178 LEU A O 1
ATOM 1409 N N . CYS A 1 179 ? -6.009 3.941 -5.188 1.00 81.94 179 CYS A N 1
ATOM 1410 C CA . CYS A 1 179 ? -4.874 4.830 -4.930 1.00 81.94 179 CYS A CA 1
ATOM 1411 C C . CYS A 1 179 ? -3.542 4.077 -5.001 1.00 81.94 179 CYS A C 1
ATOM 1413 O O . CYS A 1 179 ? -2.620 4.532 -5.670 1.00 81.94 179 CYS A O 1
ATOM 1415 N N . ILE A 1 180 ? -3.448 2.918 -4.342 1.00 80.31 180 ILE A N 1
ATOM 1416 C CA . ILE A 1 180 ? -2.239 2.086 -4.349 1.00 80.31 180 ILE A CA 1
ATOM 1417 C C . ILE A 1 180 ? -1.907 1.652 -5.784 1.00 80.31 180 ILE A C 1
ATOM 1419 O O . ILE A 1 180 ? -0.750 1.746 -6.194 1.00 80.31 180 ILE A O 1
ATOM 1423 N N . PHE A 1 181 ? -2.918 1.265 -6.569 1.00 84.19 181 PHE A N 1
ATOM 1424 C CA . PHE A 1 181 ? -2.761 0.958 -7.991 1.00 84.19 181 PHE A CA 1
ATOM 1425 C C . PHE A 1 181 ? -2.216 2.133 -8.807 1.00 84.19 181 PHE A C 1
ATOM 1427 O O . PHE A 1 181 ? -1.232 1.964 -9.523 1.00 84.19 181 PHE A O 1
ATOM 1434 N N . ILE A 1 182 ? -2.803 3.327 -8.673 1.00 81.75 182 ILE A N 1
ATOM 1435 C CA . ILE A 1 182 ? -2.359 4.524 -9.404 1.00 81.75 182 ILE A CA 1
ATOM 1436 C C . ILE A 1 182 ? -0.891 4.832 -9.097 1.00 81.75 182 ILE A C 1
ATOM 1438 O O . ILE A 1 182 ? -0.120 5.133 -10.010 1.00 81.75 182 ILE A O 1
ATOM 1442 N N . VAL A 1 183 ? -0.487 4.732 -7.829 1.00 78.56 183 VAL A N 1
ATOM 1443 C CA . VAL A 1 183 ? 0.904 4.961 -7.423 1.00 78.56 183 VAL A CA 1
ATOM 1444 C C . VAL A 1 183 ? 1.828 3.938 -8.059 1.00 78.56 183 VAL A C 1
ATOM 1446 O O . VAL A 1 183 ? 2.815 4.323 -8.682 1.00 78.56 183 VAL A O 1
ATOM 1449 N N . GLN A 1 184 ? 1.501 2.648 -7.946 1.00 78.19 184 GLN A N 1
ATOM 1450 C CA . GLN A 1 184 ? 2.321 1.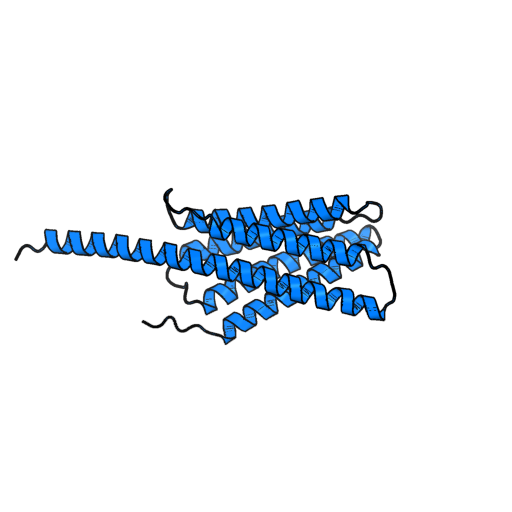595 -8.530 1.00 78.19 184 GLN A CA 1
ATOM 1451 C C . GLN A 1 184 ? 2.470 1.793 -10.040 1.00 78.19 184 GLN A C 1
ATOM 1453 O O . GLN A 1 184 ? 3.585 1.740 -10.549 1.00 78.19 184 GLN A O 1
ATOM 1458 N N . TYR A 1 185 ? 1.373 2.061 -10.746 1.00 78.62 185 TYR A N 1
ATOM 1459 C CA . TYR A 1 185 ? 1.393 2.269 -12.190 1.00 78.62 185 TYR A CA 1
ATOM 1460 C C . TYR A 1 185 ? 2.228 3.494 -12.586 1.00 78.62 185 TYR A C 1
ATOM 1462 O O . TYR A 1 185 ? 3.040 3.433 -13.508 1.00 78.62 185 TYR A O 1
ATOM 1470 N N . THR A 1 186 ? 2.096 4.596 -11.841 1.00 78.88 186 THR A N 1
ATOM 1471 C CA . THR A 1 186 ? 2.912 5.801 -12.052 1.00 78.88 186 THR A CA 1
ATOM 1472 C C . THR A 1 186 ? 4.394 5.482 -11.887 1.00 78.88 186 THR A C 1
ATOM 1474 O O . THR A 1 186 ? 5.204 5.838 -12.740 1.00 78.88 186 THR A O 1
ATOM 1477 N N . VAL A 1 187 ? 4.752 4.759 -10.825 1.00 73.62 187 VAL A N 1
ATOM 1478 C CA . VAL A 1 187 ? 6.135 4.352 -10.570 1.00 73.62 187 VAL A CA 1
ATOM 1479 C C . VAL A 1 187 ? 6.649 3.410 -11.656 1.00 73.62 187 VAL A C 1
ATOM 1481 O O . VAL A 1 187 ? 7.766 3.591 -12.129 1.00 73.62 187 VAL A O 1
ATOM 1484 N N . MET A 1 188 ? 5.852 2.436 -12.092 1.00 73.94 188 MET A N 1
ATOM 1485 C CA . MET A 1 188 ? 6.230 1.505 -13.158 1.00 73.94 188 MET A CA 1
ATOM 1486 C C . MET A 1 188 ? 6.481 2.217 -14.488 1.00 73.94 188 MET A C 1
ATOM 1488 O O . MET A 1 188 ? 7.438 1.891 -15.188 1.00 73.94 188 MET A O 1
ATOM 1492 N N . ASN A 1 189 ? 5.690 3.239 -14.807 1.00 75.56 189 ASN A N 1
ATOM 1493 C CA . ASN A 1 189 ? 5.911 4.047 -15.999 1.00 75.56 189 ASN A CA 1
ATOM 1494 C C . ASN A 1 189 ? 7.240 4.824 -15.925 1.00 75.56 189 ASN A C 1
ATOM 1496 O O . ASN A 1 189 ? 7.986 4.884 -16.901 1.00 75.56 189 ASN A O 1
ATOM 1500 N N . GLU A 1 190 ? 7.583 5.371 -14.756 1.00 72.62 190 GLU A N 1
ATOM 1501 C CA . GLU A 1 190 ? 8.874 6.040 -14.527 1.00 72.62 190 GLU A CA 1
ATOM 1502 C C . GLU A 1 190 ? 10.055 5.067 -14.623 1.00 72.62 190 GLU A C 1
ATOM 1504 O O . GLU A 1 190 ? 11.059 5.337 -15.279 1.00 72.62 190 GLU A O 1
ATOM 1509 N N . ILE A 1 191 ? 9.900 3.887 -14.034 1.00 70.75 191 ILE A N 1
ATOM 1510 C CA . ILE A 1 191 ? 10.836 2.771 -14.141 1.00 70.75 191 ILE A CA 1
ATOM 1511 C C . ILE A 1 191 ? 11.078 2.383 -15.610 1.00 70.75 191 ILE A C 1
ATOM 1513 O O . ILE A 1 191 ? 12.222 2.189 -16.021 1.00 70.75 191 ILE A O 1
ATOM 1517 N N . LYS A 1 192 ? 10.010 2.286 -16.411 1.00 71.94 192 LYS A N 1
ATOM 1518 C CA . LYS A 1 192 ? 10.070 1.909 -17.828 1.00 71.94 192 LYS A CA 1
ATOM 1519 C C . LYS A 1 192 ? 10.846 2.943 -18.636 1.00 71.94 192 LYS A C 1
ATOM 1521 O O . LYS A 1 192 ? 11.739 2.571 -19.394 1.00 71.94 192 LYS A O 1
ATOM 1526 N N . LYS A 1 193 ? 10.582 4.235 -18.411 1.00 69.00 193 LYS A N 1
ATOM 1527 C CA . LYS A 1 193 ? 11.364 5.337 -19.001 1.00 69.00 193 LYS A CA 1
ATOM 1528 C C . LYS A 1 193 ? 12.845 5.245 -18.619 1.00 69.00 193 LYS A C 1
ATOM 1530 O O . LYS A 1 193 ? 13.711 5.349 -19.486 1.00 69.00 193 LYS A O 1
ATOM 1535 N N . ALA A 1 194 ? 13.144 4.998 -17.342 1.00 65.31 194 ALA A N 1
ATOM 1536 C CA . ALA A 1 194 ? 14.518 4.879 -16.859 1.00 65.31 194 ALA A CA 1
ATOM 1537 C C . ALA A 1 194 ? 15.265 3.686 -17.487 1.00 65.31 194 ALA A C 1
ATOM 1539 O O . ALA A 1 194 ? 16.428 3.837 -17.883 1.00 65.31 194 ALA A O 1
ATOM 1540 N N . GLY A 1 195 ? 14.593 2.534 -17.609 1.00 63.66 195 GLY A N 1
ATOM 1541 C CA . GLY A 1 195 ? 15.114 1.314 -18.229 1.00 63.66 195 GLY A CA 1
ATOM 1542 C C . GLY A 1 195 ? 15.364 1.456 -19.733 1.00 63.66 195 GLY A C 1
ATOM 1543 O O . GLY A 1 195 ? 16.430 1.066 -20.206 1.00 63.66 195 GLY A O 1
ATOM 1544 N N . LEU A 1 196 ? 14.444 2.089 -20.471 1.00 65.38 196 LEU A N 1
ATOM 1545 C CA . LEU A 1 196 ? 14.617 2.381 -21.901 1.00 65.38 196 LEU A CA 1
ATOM 1546 C C . LEU A 1 196 ? 15.863 3.238 -22.163 1.00 65.38 196 LEU A C 1
ATOM 1548 O O . LEU A 1 196 ? 16.638 2.930 -23.061 1.00 65.38 196 LEU A O 1
ATOM 1552 N N . PHE A 1 197 ? 16.127 4.237 -21.319 1.00 63.22 197 PHE A N 1
ATOM 1553 C CA . PHE A 1 197 ? 17.333 5.058 -21.452 1.00 63.22 197 PHE A CA 1
ATOM 1554 C C . PHE A 1 197 ? 18.619 4.252 -21.198 1.00 63.22 197 PHE A C 1
ATOM 1556 O O . PHE A 1 197 ? 19.626 4.487 -21.854 1.00 63.22 197 PHE A O 1
ATOM 1563 N N . ILE A 1 198 ? 18.630 3.302 -20.247 1.00 63.00 198 ILE A N 1
ATOM 1564 C CA . ILE A 1 198 ? 19.801 2.416 -20.048 1.00 63.00 198 ILE A CA 1
ATOM 1565 C C . ILE A 1 198 ? 20.036 1.582 -21.305 1.00 63.00 198 ILE A C 1
ATOM 1567 O O . ILE A 1 198 ? 21.171 1.458 -21.758 1.00 63.00 198 ILE A O 1
ATOM 1571 N N . TYR A 1 199 ? 18.963 1.030 -21.869 1.00 62.41 199 TYR A N 1
ATOM 1572 C CA . TYR A 1 199 ? 19.039 0.224 -23.077 1.00 62.41 199 TYR A CA 1
ATOM 1573 C C . TYR A 1 199 ? 19.588 1.032 -24.261 1.00 62.41 199 TYR A C 1
ATOM 1575 O O . TYR A 1 199 ? 20.521 0.575 -24.913 1.00 62.41 199 TYR A O 1
ATOM 1583 N N . GLU A 1 200 ? 19.105 2.259 -24.486 1.00 64.56 200 GLU A N 1
ATOM 1584 C CA . GLU A 1 200 ? 19.636 3.159 -25.524 1.00 64.56 200 GLU A CA 1
ATOM 1585 C C . GLU A 1 200 ? 21.108 3.533 -25.290 1.00 64.56 200 GLU A C 1
ATOM 1587 O O . GLU A 1 200 ? 21.894 3.597 -26.239 1.00 64.56 200 GLU A O 1
ATOM 1592 N N . GLN A 1 201 ? 21.525 3.726 -24.036 1.00 66.50 201 GLN A N 1
ATOM 1593 C CA . GLN A 1 201 ? 22.913 4.047 -23.700 1.00 66.50 201 GLN A CA 1
ATOM 1594 C C . GLN A 1 201 ? 23.849 2.846 -23.917 1.00 66.50 201 GLN A C 1
ATOM 1596 O O . GLN A 1 201 ? 24.923 2.991 -24.493 1.00 66.50 201 GLN A O 1
ATOM 1601 N N . ILE A 1 202 ? 23.435 1.636 -23.529 1.00 68.00 202 ILE A N 1
ATOM 1602 C CA . ILE A 1 202 ? 24.204 0.408 -23.784 1.00 68.00 202 ILE A CA 1
ATOM 1603 C C . ILE A 1 202 ? 24.257 0.118 -25.287 1.00 68.00 202 ILE A C 1
ATOM 1605 O O . ILE A 1 202 ? 25.320 -0.204 -25.816 1.00 68.00 202 ILE A O 1
ATOM 1609 N N . TYR A 1 203 ? 23.133 0.270 -25.990 1.00 68.44 203 TYR A N 1
ATOM 1610 C CA . TYR A 1 203 ? 23.057 0.031 -27.426 1.00 68.44 203 TYR A CA 1
ATOM 1611 C C . TYR A 1 203 ? 23.920 1.026 -28.212 1.00 68.44 203 TYR A C 1
ATOM 1613 O O . TYR A 1 203 ? 24.678 0.618 -29.093 1.00 68.44 203 TYR A O 1
ATOM 1621 N N . SER A 1 204 ? 23.895 2.313 -27.852 1.00 68.81 204 SER A N 1
ATOM 1622 C CA . SER A 1 204 ? 24.766 3.327 -28.463 1.00 68.81 204 SER A CA 1
ATOM 1623 C C . SER A 1 204 ? 26.247 3.064 -28.185 1.00 68.81 204 SER A C 1
ATOM 1625 O O . SER A 1 204 ? 27.040 3.118 -29.117 1.00 68.81 204 SER A O 1
ATOM 1627 N N . ILE A 1 205 ? 26.634 2.674 -26.964 1.00 71.81 205 ILE A N 1
ATOM 1628 C CA . ILE A 1 205 ? 28.025 2.288 -26.659 1.00 71.81 205 ILE A CA 1
ATOM 1629 C C . ILE A 1 205 ? 28.438 1.045 -27.460 1.00 71.81 205 ILE A C 1
ATOM 1631 O O . ILE A 1 205 ? 29.522 1.016 -28.037 1.00 71.81 205 ILE A O 1
ATOM 1635 N N . SER A 1 206 ? 27.573 0.031 -27.546 1.00 69.31 206 SER A N 1
ATOM 1636 C CA . SER A 1 206 ? 27.868 -1.203 -28.285 1.00 69.31 206 SER A CA 1
ATOM 1637 C C . SER A 1 206 ? 28.007 -0.976 -29.793 1.00 69.31 206 SER A C 1
ATOM 1639 O O . SER A 1 206 ? 28.908 -1.536 -30.412 1.00 69.31 206 SER A O 1
ATOM 1641 N N . THR A 1 207 ? 27.179 -0.108 -30.382 1.00 70.44 207 THR A N 1
ATOM 1642 C CA . THR A 1 207 ? 27.261 0.251 -31.806 1.00 70.44 207 THR A CA 1
ATOM 1643 C C . THR A 1 207 ? 28.457 1.158 -32.093 1.00 70.44 207 THR A C 1
ATOM 1645 O O . THR A 1 207 ? 29.113 0.984 -33.118 1.00 70.44 207 THR A O 1
ATOM 1648 N N . LEU A 1 208 ? 28.813 2.062 -31.173 1.00 73.56 208 LEU A N 1
ATOM 1649 C CA . LEU A 1 208 ? 30.023 2.883 -31.273 1.00 73.56 208 LEU A CA 1
ATOM 1650 C C . LEU A 1 208 ? 31.295 2.018 -31.241 1.00 73.56 208 LEU A C 1
ATOM 1652 O O . LEU A 1 208 ? 32.190 2.206 -32.062 1.00 73.56 208 LEU A O 1
ATOM 1656 N N . LEU A 1 209 ? 31.348 1.037 -30.334 1.00 72.38 209 LEU A N 1
ATOM 1657 C CA . LEU A 1 209 ? 32.444 0.069 -30.241 1.00 72.38 209 LEU A CA 1
ATOM 1658 C C . LEU A 1 209 ? 32.503 -0.846 -31.471 1.00 72.38 209 LEU A C 1
ATOM 1660 O O . LEU A 1 209 ? 33.588 -1.088 -31.996 1.00 72.38 209 LEU A O 1
ATOM 1664 N N . ALA A 1 210 ? 31.356 -1.315 -31.971 1.00 71.62 210 ALA A N 1
ATOM 1665 C CA . ALA A 1 210 ? 31.293 -2.130 -33.185 1.00 71.62 210 ALA A CA 1
ATOM 1666 C C . ALA A 1 210 ? 31.811 -1.370 -34.421 1.00 71.62 210 ALA A C 1
ATOM 1668 O O . ALA A 1 210 ? 32.586 -1.926 -35.196 1.00 71.62 210 ALA A O 1
ATOM 1669 N N . ASN A 1 211 ? 31.461 -0.086 -34.561 1.00 71.12 211 ASN A N 1
ATOM 1670 C CA . ASN A 1 211 ? 31.939 0.764 -35.657 1.00 71.12 211 ASN A CA 1
ATOM 1671 C C . ASN A 1 211 ? 33.426 1.140 -35.538 1.00 71.12 211 ASN A C 1
ATOM 1673 O O . ASN A 1 211 ? 34.063 1.403 -36.552 1.00 71.12 211 ASN A O 1
ATOM 1677 N N . GLN A 1 212 ? 34.001 1.168 -34.330 1.00 71.31 212 GLN A N 1
ATOM 1678 C CA . GLN A 1 212 ? 35.443 1.386 -34.142 1.00 71.31 212 GLN A CA 1
ATOM 1679 C C . GLN A 1 212 ? 36.286 0.124 -34.392 1.00 71.31 212 GLN A C 1
ATOM 1681 O O . GLN A 1 212 ? 37.452 0.241 -34.762 1.00 71.31 212 GLN A O 1
ATOM 1686 N N . LEU A 1 213 ? 35.720 -1.071 -34.188 1.00 63.69 213 LEU A N 1
ATOM 1687 C CA . LEU A 1 213 ? 36.425 -2.352 -34.337 1.00 63.69 213 LEU A CA 1
ATOM 1688 C C . LEU A 1 213 ? 36.356 -2.942 -35.756 1.00 63.69 213 LEU A C 1
ATOM 1690 O O . LEU A 1 213 ? 37.184 -3.785 -36.094 1.00 63.69 213 LEU A O 1
ATOM 1694 N N . LEU A 1 214 ? 35.414 -2.495 -36.591 1.00 59.00 214 LEU A N 1
ATOM 1695 C CA . LEU A 1 214 ? 35.319 -2.843 -38.012 1.00 59.00 214 LEU A CA 1
ATOM 1696 C C . LEU A 1 214 ? 35.494 -1.585 -38.881 1.00 59.00 214 LEU A C 1
ATOM 1698 O O . LEU A 1 214 ? 34.507 -1.081 -39.422 1.00 59.00 214 LEU A O 1
ATOM 1702 N N . PRO A 1 215 ? 36.718 -1.045 -39.026 1.00 56.66 215 PRO A N 1
ATOM 1703 C CA . PRO A 1 215 ? 36.971 -0.084 -40.085 1.00 56.66 215 PRO A CA 1
ATOM 1704 C C . PRO A 1 215 ? 36.879 -0.834 -41.422 1.00 56.66 215 PRO A C 1
ATOM 1706 O O . PRO A 1 215 ? 37.630 -1.783 -41.654 1.00 56.66 215 PRO A O 1
ATOM 1709 N N . LEU A 1 216 ? 35.908 -0.453 -42.255 1.00 57.53 216 LEU A N 1
ATOM 1710 C CA . LEU A 1 216 ? 35.884 -0.804 -43.679 1.00 57.53 216 LEU A CA 1
ATOM 1711 C C . LEU A 1 216 ? 37.157 -0.312 -44.378 1.00 57.53 216 LEU A C 1
ATOM 1713 O O . LEU A 1 216 ? 37.605 0.812 -44.049 1.00 57.53 216 LEU A O 1
#

pLDDT: mean 72.14, std 11.91, range [36.66, 92.19]

Mean predicted aligned error: 10.51 Å